Protein AF-0000000068350772 (afdb_homodimer)

Foldseek 3Di:
DDDDDPPDDDDDDDPDPPPDPDDPDDPVPCPVPPVVPCQLFQPDDAAQEAEDAPVCPVVAAQAQAKEKEWEAARPDPVSSVLRNLLSVLSVVQVVDPVSVVHYRHYYYHCVRHVVLCVLAVPDDPGWIFIHHHNDSYGHIQDDDRHNVSVVVVNVVRVVVVVVVVVD/DDDDDDPPDDPDDDPPDPPDPPPPPPPVVCPVPPVVPCQLFQPDDAAQEAEDAPVCPVVAALAQAKEKEWEAARPDPVSSVLRNLLSVLSVVQVVDPVSVVHYRHYYYHCVRHVVLCVLAVPDDPGWIFIHHHNDSYGDIQDDDRHNVSVVVVNVVRNVVVVVVVVD

InterPro domains:
  IPR013766 Thioredoxin domain [PF00085] (49-155)
  IPR013766 Thioredoxin domain [PS51352] (22-159)
  IPR036249 Thioredoxin-like superfamily [SSF52833] (48-157)
  IPR051063 Protein Disulfide Isomerase [PTHR45672] (48-159)

Organism: Leishmania major (NCBI:txid5664)

Nearest PDB structures (foldseek):
  5xwm-assembly2_D  TM=8.545E-01  e=7.588E-08  Homo sapiens
  5xwm-assembly1_A  TM=8.580E-01  e=1.459E-07  Homo sapiens
  5gu6-assembly1_A  TM=8.690E-01  e=2.463E-07  Homo sapiens
  5xwm-assembly2_B  TM=8.520E-01  e=1.558E-07  Homo sapiens
  5gu7-assembly1_C  TM=8.366E-01  e=2.024E-07  Homo sapiens

Solvent-accessible surface area (backbone atoms only — not comparable to full-atom values): 19447 Å² total; per-residue (Å²): 143,82,93,84,81,82,82,74,97,77,76,94,72,82,78,78,74,71,71,81,66,73,78,70,66,76,71,65,75,73,66,65,70,75,60,72,79,60,75,39,45,54,79,54,92,36,66,49,39,42,82,46,41,90,88,45,36,74,79,58,46,42,38,91,27,30,30,38,38,36,34,32,51,78,73,28,65,63,22,23,68,44,28,54,55,51,35,50,48,13,40,56,36,57,74,31,68,74,46,41,71,43,40,45,38,31,36,30,52,36,81,84,30,50,67,60,32,55,69,66,52,62,43,45,48,58,36,39,31,43,22,47,51,63,32,86,60,61,50,72,66,79,69,68,95,43,66,67,53,50,51,51,50,52,51,52,55,54,51,53,53,56,49,56,70,72,99,138,90,85,88,70,91,76,83,80,88,84,78,74,81,79,70,79,73,70,75,70,75,70,71,71,74,66,64,74,72,64,65,69,74,58,72,79,62,74,39,43,54,79,54,92,38,64,49,40,43,83,46,43,89,88,47,36,73,80,60,46,42,38,92,27,30,29,37,37,35,33,30,49,78,73,29,66,62,22,23,68,43,27,53,55,52,37,52,48,15,39,56,36,57,72,31,66,74,48,41,70,42,42,44,38,31,34,29,51,37,80,84,29,51,68,60,33,56,69,67,53,64,42,44,48,57,36,38,31,43,22,47,52,62,33,86,59,60,49,71,68,79,69,67,95,42,67,69,51,49,51,50,50,53,52,52,54,53,51,54,52,57,50,54,70,74,97

Sequence (334 aa):
MASRKMCTFARLVPIFAVTFITAALIAIPLLEARHNFDGNNPSRKMEGVEEVNSENYFDLVGRNRFVLLEFYVDWCRYCREFASLYDEFGKYVQARSELQQRLVVGKVNALNEALIQRQYNVSSYPTVILVPPNKHTGVVFTENRNFNQLLNFVEREMVKKEYAVTEMASRKMCTFARLVPIFAVTFITAALIAIPLLEARHNFDGNNPSRKMEGVEEVNSENYFDLVGRNRFVLLEFYVDWCRYCREFASLYDEFGKYVQARSELQQRLVVGKVNALNEALIQRQYNVSSYPTVILVPPNKHTGVVFTENRNFNQLLNFVEREMVKKEYAVTE

Structure (mmCIF, N/CA/C/O backbone):
data_AF-0000000068350772-model_v1
#
loop_
_entity.id
_entity.type
_entity.pdbx_description
1 polymer 'Thioredoxin domain-containing protein'
#
loop_
_atom_site.group_PDB
_atom_site.id
_atom_site.type_symbol
_atom_site.label_atom_id
_atom_site.label_alt_id
_atom_site.label_comp_id
_atom_site.label_asym_id
_atom_site.label_entity_id
_atom_site.label_seq_id
_atom_site.pdbx_PDB_ins_code
_atom_site.Cartn_x
_atom_site.Cartn_y
_atom_site.Cartn_z
_atom_site.occupancy
_atom_site.B_iso_or_equiv
_atom_site.auth_seq_id
_atom_site.auth_comp_id
_atom_site.auth_asym_id
_atom_site.auth_atom_id
_atom_site.pdbx_PDB_model_num
ATOM 1 N N . MET A 1 1 ? -84.875 -78.062 26.578 1 23.19 1 MET A N 1
ATOM 2 C CA . MET A 1 1 ? -83.812 -77.188 27.078 1 23.19 1 MET A CA 1
ATOM 3 C C . MET A 1 1 ? -83.312 -76.25 25.984 1 23.19 1 MET A C 1
ATOM 5 O O . MET A 1 1 ? -83.562 -76.438 24.797 1 23.19 1 MET A O 1
ATOM 9 N N . ALA A 1 2 ? -81.875 -75.875 25.922 1 23.69 2 ALA A N 1
ATOM 10 C CA . ALA A 1 2 ? -81.125 -74.688 25.984 1 23.69 2 ALA A CA 1
ATOM 11 C C . ALA A 1 2 ? -80.812 -74.125 24.594 1 23.69 2 ALA A C 1
ATOM 13 O O . ALA A 1 2 ? -80.938 -72.938 24.344 1 23.69 2 ALA A O 1
ATOM 14 N N . SER A 1 3 ? -79.812 -74.75 23.812 1 26.61 3 SER A N 1
ATOM 15 C CA . SER A 1 3 ? -78.562 -74.062 23.438 1 26.61 3 SER A CA 1
ATOM 16 C C . SER A 1 3 ? -78.812 -73.062 22.312 1 26.61 3 SER A C 1
ATOM 18 O O . SER A 1 3 ? -79.75 -73.25 21.5 1 26.61 3 SER A O 1
ATOM 20 N N . ARG A 1 4 ? -78 -71.938 22.328 1 26.66 4 ARG A N 1
ATOM 21 C CA . ARG A 1 4 ? -77.5 -70.562 22.219 1 26.66 4 ARG A CA 1
ATOM 22 C C . ARG A 1 4 ? -77.188 -70.188 20.766 1 26.66 4 ARG A C 1
ATOM 24 O O . ARG A 1 4 ? -76.875 -71.062 19.969 1 26.66 4 ARG A O 1
ATOM 31 N N . LYS A 1 5 ? -77.312 -68.812 20.547 1 36.41 5 LYS A N 1
ATOM 32 C CA . LYS A 1 5 ? -77.375 -67.625 19.734 1 36.41 5 LYS A CA 1
ATOM 33 C C . LYS A 1 5 ? -75.938 -67.25 19.219 1 36.41 5 LYS A C 1
ATOM 35 O O . LYS A 1 5 ? -75.188 -66.625 19.938 1 36.41 5 LYS A O 1
ATOM 40 N N . MET A 1 6 ? -75.062 -68.188 18.719 1 29.42 6 MET A N 1
ATOM 41 C CA . MET A 1 6 ? -73.625 -67.875 18.594 1 29.42 6 MET A CA 1
ATOM 42 C C . MET A 1 6 ? -73.438 -66.75 17.609 1 29.42 6 MET A C 1
ATOM 44 O O . MET A 1 6 ? -73.438 -66.938 16.391 1 29.42 6 MET A O 1
ATOM 48 N N . CYS A 1 7 ? -74.25 -65.562 17.75 1 33.28 7 CYS A N 1
ATOM 49 C CA . CYS A 1 7 ? -74.125 -64.5 16.766 1 33.28 7 CYS A CA 1
ATOM 50 C C . CYS A 1 7 ? -72.688 -64 16.703 1 33.28 7 CYS A C 1
ATOM 52 O O . CYS A 1 7 ? -72.125 -63.562 17.719 1 33.28 7 CYS A O 1
ATOM 54 N N . THR A 1 8 ? -71.812 -64.375 15.695 1 27.17 8 THR A N 1
ATOM 55 C CA . THR A 1 8 ? -70.438 -64.25 15.32 1 27.17 8 THR A CA 1
ATOM 56 C C . THR A 1 8 ? -70 -62.812 15.297 1 27.17 8 THR A C 1
ATOM 58 O O . THR A 1 8 ? -68.938 -62.469 15.859 1 27.17 8 THR A O 1
ATOM 61 N N . PHE A 1 9 ? -70.25 -61.906 14.211 1 29.97 9 PHE A N 1
ATOM 62 C CA . PHE A 1 9 ? -69.188 -61.344 13.367 1 29.97 9 PHE A CA 1
ATOM 63 C C . PHE A 1 9 ? -68.688 -60.031 13.93 1 29.97 9 PHE A C 1
ATOM 65 O O . PHE A 1 9 ? -69.5 -59.094 14.141 1 29.97 9 PHE A O 1
ATOM 72 N N . ALA A 1 10 ? -67.562 -59.844 14.633 1 30.03 10 ALA A N 1
ATOM 73 C CA . ALA A 1 10 ? -66.688 -59 15.469 1 30.03 10 ALA A CA 1
ATOM 74 C C . ALA A 1 10 ? -66.25 -57.75 14.719 1 30.03 10 ALA A C 1
ATOM 76 O O . ALA A 1 10 ? -66.375 -56.625 15.266 1 30.03 10 ALA A O 1
ATOM 77 N N . ARG A 1 11 ? -65.25 -57.594 13.727 1 31.2 11 ARG A N 1
ATOM 78 C CA . ARG A 1 11 ? -63.906 -57.094 14.047 1 31.2 11 ARG A CA 1
ATOM 79 C C . ARG A 1 11 ? -63.75 -55.656 13.594 1 31.2 11 ARG A C 1
ATOM 81 O O . ARG A 1 11 ? -62.688 -55.062 13.758 1 31.2 11 ARG A O 1
ATOM 88 N N . LEU A 1 12 ? -64.562 -54.875 12.625 1 39.28 12 LEU A N 1
ATOM 89 C CA . LEU A 1 12 ? -63.781 -53.969 11.773 1 39.28 12 LEU A CA 1
ATOM 90 C C . LEU A 1 12 ? -63.438 -52.688 12.516 1 39.28 12 LEU A C 1
ATOM 92 O O . LEU A 1 12 ? -64.312 -51.875 12.766 1 39.28 12 LEU A O 1
ATOM 96 N N . VAL A 1 13 ? -62.594 -52.656 13.547 1 34.97 13 VAL A N 1
ATOM 97 C CA . VAL A 1 13 ? -62.281 -51.531 14.43 1 34.97 13 VAL A CA 1
ATOM 98 C C . VAL A 1 13 ? -61.625 -50.406 13.625 1 34.97 13 VAL A C 1
ATOM 100 O O . VAL A 1 13 ? -62.094 -49.25 13.672 1 34.97 13 VAL A O 1
ATOM 103 N N . PRO A 1 14 ? -60.125 -50.219 13.43 1 38.97 14 PRO A N 1
ATOM 104 C CA . PRO A 1 14 ? -59.312 -49.219 14.125 1 38.97 14 PRO A CA 1
ATOM 105 C C . PRO A 1 14 ? -58.938 -48.062 13.234 1 38.97 14 PRO A C 1
ATOM 107 O O . PRO A 1 14 ? -58.438 -47.031 13.727 1 38.97 14 PRO A O 1
ATOM 110 N N . ILE A 1 15 ? -59.094 -47.844 11.859 1 38.62 15 ILE A N 1
ATOM 111 C CA . ILE A 1 15 ? -57.906 -47.406 11.102 1 38.62 15 ILE A CA 1
ATOM 112 C C . ILE A 1 15 ? -57.812 -45.875 11.172 1 38.62 15 ILE A C 1
ATOM 114 O O . ILE A 1 15 ? -56.844 -45.312 10.664 1 38.62 15 ILE A O 1
ATOM 118 N N . PHE A 1 16 ? -58.625 -45.031 11.812 1 39.97 16 PHE A N 1
ATOM 119 C CA . PHE A 1 16 ? -58.594 -43.719 11.195 1 39.97 16 PHE A CA 1
ATOM 120 C C . PHE A 1 16 ? -57.344 -42.938 11.656 1 39.97 16 PHE A C 1
ATOM 122 O O . PHE A 1 16 ? -57.281 -41.719 11.5 1 39.97 16 PHE A O 1
ATOM 129 N N . ALA A 1 17 ? -56.438 -43.375 12.602 1 37 17 ALA A N 1
ATOM 130 C CA . ALA A 1 17 ? -55.688 -42.406 13.367 1 37 17 ALA A CA 1
ATOM 131 C C . ALA A 1 17 ? -54.625 -41.719 12.492 1 37 17 ALA A C 1
ATOM 133 O O . ALA A 1 17 ? -53.938 -40.812 12.945 1 37 17 ALA A O 1
ATOM 134 N N . VAL A 1 18 ? -54.281 -42.125 11.273 1 38.5 18 VAL A N 1
ATOM 135 C CA . VAL A 1 18 ? -52.875 -41.875 10.906 1 38.5 18 VAL A CA 1
ATOM 136 C C . VAL A 1 18 ? -52.656 -40.406 10.562 1 38.5 18 VAL A C 1
ATOM 138 O O . VAL A 1 18 ? -51.531 -39.906 10.609 1 38.5 18 VAL A O 1
ATOM 141 N N . THR A 1 19 ? -53.656 -39.562 10.164 1 39.09 19 THR A N 1
ATOM 142 C CA . THR A 1 19 ? -53.156 -38.688 9.102 1 39.09 19 THR A CA 1
ATOM 143 C C . THR A 1 19 ? -52.312 -37.562 9.68 1 39.09 19 THR A C 1
ATOM 145 O O . THR A 1 19 ? -51.406 -37.062 9 1 39.09 19 THR A O 1
ATOM 148 N N . PHE A 1 20 ? -52.594 -36.969 10.828 1 43.34 20 PHE A N 1
ATOM 149 C CA . PHE A 1 20 ? -52.344 -35.531 10.75 1 43.34 20 PHE A CA 1
ATOM 150 C C . PHE A 1 20 ? -50.875 -35.219 11.047 1 43.34 20 PHE A C 1
ATOM 152 O O . PHE A 1 20 ? -50.562 -34.219 11.688 1 43.34 20 PHE A O 1
ATOM 159 N N . ILE A 1 21 ? -49.969 -36.188 11.117 1 39.38 21 ILE A N 1
ATOM 160 C CA . ILE A 1 21 ? -48.688 -35.844 11.766 1 39.38 21 ILE A CA 1
ATOM 161 C C . ILE A 1 21 ? -48 -34.75 10.977 1 39.38 21 ILE A C 1
ATOM 163 O O . ILE A 1 21 ? -47.406 -33.844 11.562 1 39.38 21 ILE A O 1
ATOM 167 N N . THR A 1 22 ? -47.906 -34.719 9.664 1 42.41 22 THR A N 1
ATOM 168 C CA . THR A 1 22 ? -46.562 -34.438 9.102 1 42.41 22 THR A CA 1
ATOM 169 C C . THR A 1 22 ? -46.312 -32.938 9.031 1 42.41 22 THR A C 1
ATOM 171 O O . THR A 1 22 ? -45.25 -32.531 8.539 1 42.41 22 THR A O 1
ATOM 174 N N . ALA A 1 23 ? -47.25 -32.062 9.273 1 41.66 23 ALA A N 1
ATOM 175 C CA . ALA A 1 23 ? -46.906 -30.781 8.648 1 41.66 23 ALA A CA 1
ATOM 176 C C . ALA A 1 23 ? -45.781 -30.094 9.422 1 41.66 23 ALA A C 1
ATOM 178 O O . ALA A 1 23 ? -45.406 -28.953 9.102 1 41.66 23 ALA A O 1
ATOM 179 N N . ALA A 1 24 ? -45.531 -30.531 10.625 1 40.06 24 ALA A N 1
ATOM 180 C CA . ALA A 1 24 ? -44.781 -29.531 11.391 1 40.06 24 ALA A CA 1
ATOM 181 C C . ALA A 1 24 ? -43.406 -29.266 10.766 1 40.06 24 ALA A C 1
ATOM 183 O O . ALA A 1 24 ? -42.75 -28.297 11.133 1 40.06 24 ALA A O 1
ATOM 184 N N . LEU A 1 25 ? -42.812 -30.219 10.062 1 38.47 25 LEU A N 1
ATOM 185 C CA . LEU A 1 25 ? -41.375 -30.156 10.172 1 38.47 25 LEU A CA 1
ATOM 186 C C . LEU A 1 25 ? -40.844 -28.844 9.617 1 38.47 25 LEU A C 1
ATOM 188 O O . LEU A 1 25 ? -39.938 -28.234 10.188 1 38.47 25 LEU A O 1
ATOM 192 N N . ILE A 1 26 ? -40.969 -28.578 8.312 1 42.44 26 ILE A N 1
ATOM 193 C CA . ILE A 1 26 ? -39.781 -28.125 7.582 1 42.44 26 ILE A CA 1
ATOM 194 C C . ILE A 1 26 ? -39.594 -26.625 7.766 1 42.44 26 ILE A C 1
ATOM 196 O O . ILE A 1 26 ? -40.156 -25.828 7.004 1 42.44 26 ILE A O 1
ATOM 200 N N . ALA A 1 27 ? -40.156 -25.969 8.758 1 43.44 27 ALA A N 1
ATOM 201 C CA . ALA A 1 27 ? -39.625 -24.594 8.695 1 43.44 27 ALA A CA 1
ATOM 202 C C . ALA A 1 27 ? -38.125 -24.578 8.648 1 43.44 27 ALA A C 1
ATOM 204 O O . ALA A 1 27 ? -37.438 -24.812 9.664 1 43.44 27 ALA A O 1
ATOM 205 N N . ILE A 1 28 ? -37.469 -25.156 7.652 1 46.12 28 ILE A N 1
ATOM 206 C CA . ILE A 1 28 ? -36.062 -24.891 7.453 1 46.12 28 ILE A CA 1
ATOM 207 C C . ILE A 1 28 ? -35.781 -23.391 7.516 1 46.12 28 ILE A C 1
ATOM 209 O O . ILE A 1 28 ? -36.312 -22.625 6.715 1 46.12 28 ILE A O 1
ATOM 213 N N . PRO A 1 29 ? -35.625 -22.828 8.688 1 47.62 29 PRO A N 1
ATOM 214 C CA . PRO A 1 29 ? -35.094 -21.469 8.531 1 47.62 29 PRO A CA 1
ATOM 215 C C . PRO A 1 29 ? -34.062 -21.359 7.402 1 47.62 29 PRO A C 1
ATOM 217 O O . PRO A 1 29 ? -33.125 -22.156 7.352 1 47.62 29 PRO A O 1
ATOM 220 N N . LEU A 1 30 ? -34.5 -21.094 6.152 1 41.5 30 LEU A N 1
ATOM 221 C CA . LEU A 1 30 ? -33.531 -20.516 5.23 1 41.5 30 LEU A CA 1
ATOM 222 C C . LEU A 1 30 ? -32.625 -19.516 5.941 1 41.5 30 LEU A C 1
ATOM 224 O O . LEU A 1 30 ? -33 -18.344 6.066 1 41.5 30 LEU A O 1
ATOM 228 N N . LEU A 1 31 ? -32.344 -19.766 7.152 1 40.81 31 LEU A N 1
ATOM 229 C CA . LEU A 1 31 ? -31.141 -18.953 7.379 1 40.81 31 LEU A CA 1
ATOM 230 C C . LEU A 1 31 ? -30.281 -18.891 6.125 1 40.81 31 LEU A C 1
ATOM 232 O O . LEU A 1 31 ? -29.688 -19.891 5.73 1 40.81 31 LEU A O 1
ATOM 236 N N . GLU A 1 32 ? -30.812 -18.375 5.066 1 39.22 32 GLU A N 1
ATOM 237 C CA . GLU A 1 32 ? -29.859 -17.938 4.055 1 39.22 32 GLU A CA 1
ATOM 238 C C . GLU A 1 32 ? -28.547 -17.469 4.691 1 39.22 32 GLU A C 1
ATOM 240 O O . GLU A 1 32 ? -28.547 -16.531 5.488 1 39.22 32 GLU A O 1
ATOM 245 N N . ALA A 1 33 ? -27.641 -18.328 5.027 1 36.59 33 ALA A N 1
ATOM 246 C CA . ALA A 1 33 ? -26.25 -17.844 4.996 1 36.59 33 ALA A CA 1
ATOM 247 C C . ALA A 1 33 ? -26.047 -16.812 3.898 1 36.59 33 ALA A C 1
ATOM 249 O O . ALA A 1 33 ? -26.078 -17.141 2.709 1 36.59 33 ALA A O 1
ATOM 250 N N . ARG A 1 34 ? -26.672 -15.695 3.824 1 38.06 34 ARG A N 1
ATOM 251 C CA . ARG A 1 34 ? -25.891 -14.695 3.113 1 38.06 34 ARG A CA 1
ATOM 252 C C . ARG A 1 34 ? -24.391 -15.023 3.184 1 38.06 34 ARG A C 1
ATOM 254 O O . ARG A 1 34 ? -23.734 -14.68 4.16 1 38.06 34 ARG A O 1
ATOM 261 N N . HIS A 1 35 ? -23.984 -16.172 2.902 1 38.84 35 HIS A N 1
ATOM 262 C CA . HIS A 1 35 ? -22.562 -16.328 2.568 1 38.84 35 HIS A CA 1
ATOM 263 C C . HIS A 1 35 ? -22.047 -15.125 1.788 1 38.84 35 HIS A C 1
ATOM 265 O O . HIS A 1 35 ? -22.453 -14.906 0.642 1 38.84 35 HIS A O 1
ATOM 271 N N . ASN A 1 36 ? -22.188 -13.906 2.221 1 42.56 36 ASN A N 1
ATOM 272 C CA . ASN A 1 36 ? -21.281 -12.961 1.584 1 42.56 36 ASN A CA 1
ATOM 273 C C . ASN A 1 36 ? -20.25 -13.664 0.699 1 42.56 36 ASN A C 1
ATOM 275 O O . ASN A 1 36 ? -19.469 -14.492 1.181 1 42.56 36 ASN A O 1
ATOM 279 N N . PHE A 1 37 ? -20.625 -14.25 -0.421 1 46.62 37 PHE A N 1
ATOM 280 C CA . PHE A 1 37 ? -19.844 -14.875 -1.485 1 46.62 37 PHE A CA 1
ATOM 281 C C . PHE A 1 37 ? -18.391 -14.391 -1.448 1 46.62 37 PHE A C 1
ATOM 283 O O . PHE A 1 37 ? -18.109 -13.227 -1.747 1 46.62 37 PHE A O 1
ATOM 290 N N . ASP A 1 38 ? -17.453 -14.805 -0.486 1 59.94 38 ASP A N 1
ATOM 291 C CA . ASP A 1 38 ? -16.031 -14.953 -0.178 1 59.94 38 ASP A CA 1
ATOM 292 C C . ASP A 1 38 ? -15.211 -15.141 -1.452 1 59.94 38 ASP A C 1
ATOM 294 O O . ASP A 1 38 ? -13.984 -15.242 -1.396 1 59.94 38 ASP A O 1
ATOM 298 N N . GLY A 1 39 ? -15.82 -15.328 -2.564 1 70.12 39 GLY A N 1
ATOM 299 C CA . GLY A 1 39 ? -15.109 -15.664 -3.787 1 70.12 39 GLY A CA 1
ATOM 300 C C . GLY A 1 39 ? -14.086 -14.617 -4.184 1 70.12 39 GLY A C 1
ATOM 301 O O . GLY A 1 39 ? -13.062 -14.938 -4.793 1 70.12 39 GLY A O 1
ATOM 302 N N . ASN A 1 40 ? -14.25 -13.422 -3.756 1 87.56 40 ASN A N 1
ATOM 303 C CA . ASN A 1 40 ? -13.312 -12.383 -4.164 1 87.56 40 ASN A CA 1
ATOM 304 C C . ASN A 1 40 ? -12.359 -12.016 -3.035 1 87.56 40 ASN A C 1
ATOM 306 O O . ASN A 1 40 ? -11.578 -11.07 -3.16 1 87.56 40 ASN A O 1
ATOM 310 N N . ASN A 1 41 ? -12.469 -12.844 -1.944 1 95.25 41 ASN A N 1
ATOM 311 C CA . ASN A 1 41 ? -11.516 -12.641 -0.859 1 95.25 41 ASN A CA 1
ATOM 312 C C . ASN A 1 41 ? -10.102 -13.039 -1.272 1 95.25 41 ASN A C 1
ATOM 314 O O . ASN A 1 41 ? -9.844 -14.203 -1.58 1 95.25 41 ASN A O 1
ATOM 318 N N . PRO A 1 42 ? -9.203 -12.125 -1.145 1 97.44 42 PRO A N 1
ATOM 319 C CA . PRO A 1 42 ? -7.863 -12.453 -1.638 1 97.44 42 PRO A CA 1
ATOM 320 C C . PRO A 1 42 ? -7.133 -13.453 -0.746 1 97.44 42 PRO A C 1
ATOM 322 O O . PRO A 1 42 ? -6.152 -14.062 -1.175 1 97.44 42 PRO A O 1
ATOM 325 N N . SER A 1 43 ? -7.555 -13.602 0.444 1 97.75 43 SER A N 1
ATOM 326 C CA . SER A 1 43 ? -6.867 -14.484 1.38 1 97.75 43 SER A CA 1
ATOM 327 C C . SER A 1 43 ? -7.402 -15.906 1.285 1 97.75 43 SER A C 1
ATOM 329 O O . SER A 1 43 ? -6.898 -16.812 1.958 1 97.75 43 SER A O 1
ATOM 331 N N . ARG A 1 44 ? -8.398 -16.109 0.484 1 97.69 44 ARG A N 1
ATOM 332 C CA . ARG A 1 44 ? -8.953 -17.453 0.362 1 97.69 44 ARG A CA 1
ATOM 333 C C . ARG A 1 44 ? -7.91 -18.438 -0.175 1 97.69 44 ARG A C 1
ATOM 335 O O . ARG A 1 44 ? -6.949 -18.031 -0.825 1 97.69 44 ARG A O 1
ATOM 342 N N . LYS A 1 45 ? -8.109 -19.703 0.132 1 97.88 45 LYS A N 1
ATOM 343 C CA . LYS A 1 45 ? -7.246 -20.734 -0.463 1 97.88 45 LYS A CA 1
ATOM 344 C C . LYS A 1 45 ? -7.457 -20.812 -1.972 1 97.88 45 LYS A C 1
ATOM 346 O O . LYS A 1 45 ? -8.594 -20.781 -2.449 1 97.88 45 LYS A O 1
ATOM 351 N N . MET A 1 46 ? -6.43 -20.828 -2.707 1 97.94 46 MET A N 1
ATOM 352 C CA . MET A 1 46 ? -6.449 -20.906 -4.164 1 97.94 46 MET A CA 1
ATOM 353 C C . MET A 1 46 ? -5.645 -22.109 -4.652 1 97.94 46 MET A C 1
ATOM 355 O O . MET A 1 46 ? -4.492 -22.297 -4.258 1 97.94 46 MET A O 1
ATOM 359 N N . GLU A 1 47 ? -6.289 -22.891 -5.492 1 96.75 47 GLU A N 1
ATOM 360 C CA . GLU A 1 47 ? -5.57 -24.031 -6.074 1 96.75 47 GLU A CA 1
ATOM 361 C C . GLU A 1 47 ? -4.43 -23.547 -6.973 1 96.75 47 GLU A C 1
ATOM 363 O O . GLU A 1 47 ? -4.629 -22.688 -7.836 1 96.75 47 GLU A O 1
ATOM 368 N N . GLY A 1 48 ? -3.244 -24.031 -6.758 1 98.12 48 GLY A N 1
ATOM 369 C CA . GLY A 1 48 ? -2.102 -23.672 -7.582 1 98.12 48 GLY A CA 1
ATOM 370 C C . GLY A 1 48 ? -1.4 -22.406 -7.109 1 98.12 48 GLY A C 1
ATOM 371 O O . GLY A 1 48 ? -0.451 -21.953 -7.746 1 98.12 48 GLY A O 1
ATOM 372 N N . VAL A 1 49 ? -1.891 -21.797 -6.031 1 98.88 49 VAL A N 1
ATOM 373 C CA . VAL A 1 49 ? -1.269 -20.609 -5.457 1 98.88 49 VAL A CA 1
ATOM 374 C C . VAL A 1 49 ? -0.844 -20.891 -4.016 1 98.88 49 VAL A C 1
ATOM 376 O O . VAL A 1 49 ? -1.669 -21.266 -3.182 1 98.88 49 VAL A O 1
ATOM 379 N N . GLU A 1 50 ? 0.396 -20.734 -3.707 1 98.75 50 GLU A N 1
ATOM 380 C CA . GLU A 1 50 ? 0.937 -20.969 -2.371 1 98.75 50 GLU A CA 1
ATOM 381 C C . GLU A 1 50 ? 0.84 -19.719 -1.506 1 98.75 50 GLU A C 1
ATOM 383 O O . GLU A 1 50 ? 1.204 -18.625 -1.944 1 98.75 50 GLU A O 1
ATOM 388 N N . GLU A 1 51 ? 0.321 -19.828 -0.312 1 98.81 51 GLU A N 1
ATOM 389 C CA . GLU A 1 51 ? 0.454 -18.75 0.66 1 98.81 51 GLU A CA 1
ATOM 390 C C . GLU A 1 51 ? 1.888 -18.641 1.169 1 98.81 51 GLU A C 1
ATOM 392 O O . GLU A 1 51 ? 2.396 -19.562 1.814 1 98.81 51 GLU A O 1
ATOM 397 N N . VAL A 1 52 ? 2.506 -17.625 0.859 1 98.88 52 VAL A N 1
ATOM 398 C CA . VAL A 1 52 ? 3.9 -17.422 1.235 1 98.88 52 VAL A CA 1
ATOM 399 C C . VAL A 1 52 ? 3.979 -16.609 2.525 1 98.88 52 VAL A C 1
ATOM 401 O O . VAL A 1 52 ? 3.328 -15.57 2.65 1 98.88 52 VAL A O 1
ATOM 404 N N . ASN A 1 53 ? 4.734 -17.047 3.473 1 98.69 53 ASN A N 1
ATOM 405 C CA . ASN A 1 53 ? 4.93 -16.391 4.758 1 98.69 53 ASN A CA 1
ATOM 406 C C . ASN A 1 53 ? 6.34 -16.609 5.293 1 98.69 53 ASN A C 1
ATOM 408 O O . ASN A 1 53 ? 7.188 -17.172 4.602 1 98.69 53 ASN A O 1
ATOM 412 N N . SER A 1 54 ? 6.566 -16.141 6.461 1 97.88 54 SER A N 1
ATOM 413 C CA . SER A 1 54 ? 7.906 -16.172 7.043 1 97.88 54 SER A CA 1
ATOM 414 C C . SER A 1 54 ? 8.375 -17.594 7.277 1 97.88 54 SER A C 1
ATOM 416 O O . SER A 1 54 ? 9.578 -17.875 7.289 1 97.88 54 SER A O 1
ATOM 418 N N . GLU A 1 55 ? 7.453 -18.531 7.363 1 98.25 55 GLU A N 1
ATOM 419 C CA . GLU A 1 55 ? 7.797 -19.922 7.676 1 98.25 55 GLU A CA 1
ATOM 420 C C . GLU A 1 55 ? 8.266 -20.672 6.434 1 98.25 55 GLU A C 1
ATOM 422 O O . GLU A 1 55 ? 9.062 -21.594 6.523 1 98.25 55 GLU A O 1
ATOM 427 N N . ASN A 1 56 ? 7.781 -20.266 5.293 1 98.69 56 ASN A N 1
ATOM 428 C CA . ASN A 1 56 ? 8.07 -21.078 4.121 1 98.69 56 ASN A CA 1
ATOM 429 C C . ASN A 1 56 ? 8.75 -20.266 3.023 1 98.69 56 ASN A C 1
ATOM 431 O O . ASN A 1 56 ? 9.125 -20.812 1.98 1 98.69 56 ASN A O 1
ATOM 435 N N . TYR A 1 57 ? 8.969 -19.016 3.279 1 98.88 57 TYR A N 1
ATOM 436 C CA . TYR A 1 57 ? 9.508 -18.109 2.266 1 98.88 57 TYR A CA 1
ATOM 437 C C . TYR A 1 57 ? 10.789 -18.688 1.662 1 98.88 57 TYR A C 1
ATOM 439 O O . TYR A 1 57 ? 10.898 -18.828 0.442 1 98.88 57 TYR A O 1
ATOM 447 N N . PHE A 1 58 ? 11.703 -19.109 2.412 1 98.38 58 PHE A N 1
ATOM 448 C CA . PHE A 1 58 ? 13.016 -19.516 1.918 1 98.38 58 PHE A CA 1
ATOM 449 C C . PHE A 1 58 ? 12.953 -20.922 1.326 1 98.38 58 PHE A C 1
ATOM 451 O O . PHE A 1 58 ? 13.883 -21.344 0.638 1 98.38 58 PHE A O 1
ATOM 458 N N . ASP A 1 59 ? 11.891 -21.672 1.613 1 98.56 59 ASP A N 1
ATOM 459 C CA . ASP A 1 59 ? 11.68 -22.969 0.958 1 98.56 59 ASP A CA 1
ATOM 460 C C . ASP A 1 59 ? 11.148 -22.781 -0.462 1 98.56 59 ASP A C 1
ATOM 462 O O . ASP A 1 59 ? 11.273 -23.672 -1.301 1 98.56 59 ASP A O 1
ATOM 466 N N . LEU A 1 60 ? 10.531 -21.641 -0.688 1 98.69 60 LEU A N 1
ATOM 467 C CA . LEU A 1 60 ? 9.852 -21.422 -1.96 1 98.69 60 LEU A CA 1
ATOM 468 C C . LEU A 1 60 ? 10.656 -20.453 -2.836 1 98.69 60 LEU A C 1
ATOM 470 O O . LEU A 1 60 ? 10.789 -20.688 -4.043 1 98.69 60 LEU A O 1
ATOM 474 N N . VAL A 1 61 ? 11.195 -19.406 -2.236 1 98.75 61 VAL A N 1
ATOM 475 C CA . VAL A 1 61 ? 11.859 -18.328 -2.965 1 98.75 61 VAL A CA 1
ATOM 476 C C . VAL A 1 61 ? 13.375 -18.484 -2.844 1 98.75 61 VAL A C 1
ATOM 478 O O . VAL A 1 61 ? 13.891 -18.797 -1.771 1 98.75 61 VAL A O 1
ATOM 481 N N . GLY A 1 62 ? 14.031 -18.188 -3.928 1 97.81 62 GLY A N 1
ATOM 482 C CA . GLY A 1 62 ? 15.484 -18.266 -3.924 1 97.81 62 GLY A CA 1
ATOM 483 C C . GLY A 1 62 ? 16 -19.672 -4.223 1 97.81 62 GLY A C 1
ATOM 484 O O . GLY A 1 62 ? 17.156 -19.984 -3.904 1 97.81 62 GLY A O 1
ATOM 485 N N . ARG A 1 63 ? 15.203 -20.453 -4.668 1 97.44 63 ARG A N 1
ATOM 486 C CA . ARG A 1 63 ? 15.578 -21.797 -5.062 1 97.44 63 ARG A CA 1
ATOM 487 C C . ARG A 1 63 ? 15.742 -21.906 -6.574 1 97.44 63 ARG A C 1
ATOM 489 O O . ARG A 1 63 ? 16.234 -20.984 -7.215 1 97.44 63 ARG A O 1
ATOM 496 N N . ASN A 1 64 ? 15.406 -23.047 -7.176 1 96.62 64 ASN A N 1
ATOM 497 C CA . ASN A 1 64 ? 15.75 -23.297 -8.57 1 96.62 64 ASN A CA 1
ATOM 498 C C . ASN A 1 64 ? 14.586 -22.984 -9.508 1 96.62 64 ASN A C 1
ATOM 500 O O . ASN A 1 64 ? 14.641 -23.281 -10.695 1 96.62 64 ASN A O 1
ATOM 504 N N . ARG A 1 65 ? 13.516 -22.375 -8.977 1 97.94 65 ARG A N 1
ATOM 505 C CA . ARG A 1 65 ? 12.344 -22.031 -9.781 1 97.94 65 ARG A CA 1
ATOM 506 C C . ARG A 1 65 ? 12.055 -20.547 -9.727 1 97.94 65 ARG A C 1
ATOM 508 O O . ARG A 1 65 ? 12.43 -19.859 -8.766 1 97.94 65 ARG A O 1
ATOM 515 N N . PHE A 1 66 ? 11.391 -20.016 -10.805 1 98.62 66 PHE A N 1
ATOM 516 C CA . PHE A 1 66 ? 10.766 -18.703 -10.727 1 98.62 66 PHE A CA 1
ATOM 517 C C . PHE A 1 66 ? 9.641 -18.688 -9.695 1 98.62 66 PHE A C 1
ATOM 519 O O . PHE A 1 66 ? 9 -19.719 -9.461 1 98.62 66 PHE A O 1
ATOM 526 N N . VAL A 1 67 ? 9.477 -17.578 -9.078 1 98.88 67 VAL A N 1
ATOM 527 C CA . VAL A 1 67 ? 8.352 -17.422 -8.156 1 98.88 67 VAL A CA 1
ATOM 528 C C . VAL A 1 67 ? 7.594 -16.141 -8.484 1 98.88 67 VAL A C 1
ATOM 530 O O . VAL A 1 67 ? 8.172 -15.055 -8.5 1 98.88 67 VAL A O 1
ATOM 533 N N . LEU A 1 68 ? 6.34 -16.219 -8.859 1 98.94 68 LEU A N 1
ATOM 534 C CA . LEU A 1 68 ? 5.438 -15.078 -8.992 1 98.94 68 LEU A CA 1
ATOM 535 C C . LEU A 1 68 ? 4.754 -14.773 -7.664 1 98.94 68 LEU A C 1
ATOM 537 O O . LEU A 1 68 ? 4.012 -15.602 -7.133 1 98.94 68 LEU A O 1
ATOM 541 N N . LEU A 1 69 ? 4.996 -13.586 -7.145 1 98.94 69 LEU A N 1
ATOM 542 C CA . LEU A 1 69 ? 4.461 -13.203 -5.844 1 98.94 69 LEU A CA 1
ATOM 543 C C . LEU A 1 69 ? 3.453 -12.07 -5.98 1 98.94 69 LEU A C 1
ATOM 545 O O . LEU A 1 69 ? 3.777 -11.008 -6.52 1 98.94 69 LEU A O 1
ATOM 549 N N . GLU A 1 70 ? 2.256 -12.266 -5.543 1 98.88 70 GLU A N 1
ATOM 550 C CA . GLU A 1 70 ? 1.287 -11.188 -5.355 1 98.88 70 GLU A CA 1
ATOM 551 C C . GLU A 1 70 ? 1.26 -10.719 -3.904 1 98.88 70 GLU A C 1
ATOM 553 O O . GLU A 1 70 ? 1.082 -11.523 -2.988 1 98.88 70 GLU A O 1
ATOM 558 N N . PHE A 1 71 ? 1.425 -9.477 -3.662 1 98.81 71 PHE A N 1
ATOM 559 C CA . PHE A 1 71 ? 1.222 -8.859 -2.357 1 98.81 71 PHE A CA 1
ATOM 560 C C . PHE A 1 71 ? -0.168 -8.242 -2.262 1 98.81 71 PHE A C 1
ATOM 562 O O . PHE A 1 71 ? -0.555 -7.438 -3.113 1 98.81 71 PHE A O 1
ATOM 569 N N . TYR A 1 72 ? -0.891 -8.633 -1.213 1 98.44 72 TYR A N 1
ATOM 570 C CA . TYR A 1 72 ? -2.275 -8.195 -1.079 1 98.44 72 TYR A CA 1
ATOM 571 C C . TYR A 1 72 ? -2.609 -7.879 0.374 1 98.44 72 TYR A C 1
ATOM 573 O O . TYR A 1 72 ? -1.845 -8.219 1.28 1 98.44 72 TYR A O 1
ATOM 581 N N . VAL A 1 73 ? -3.691 -7.148 0.573 1 97.44 73 VAL A N 1
ATOM 582 C CA . VAL A 1 73 ? -4.367 -7.043 1.861 1 97.44 73 VAL A CA 1
ATOM 583 C C . VAL A 1 73 ? -5.859 -7.332 1.687 1 97.44 73 VAL A C 1
ATOM 585 O O . VAL A 1 73 ? -6.402 -7.191 0.589 1 97.44 73 VAL A O 1
ATOM 588 N N . ASP A 1 74 ? -6.5 -7.719 2.729 1 95.88 74 ASP A N 1
ATOM 589 C CA . ASP A 1 74 ? -7.859 -8.242 2.643 1 95.88 74 ASP A CA 1
ATOM 590 C C . ASP A 1 74 ? -8.859 -7.137 2.316 1 95.88 74 ASP A C 1
ATOM 592 O O . ASP A 1 74 ? -9.883 -7.387 1.68 1 95.88 74 ASP A O 1
ATOM 596 N N . TRP A 1 75 ? -8.609 -5.926 2.68 1 94.38 75 TRP A N 1
ATOM 597 C CA . TRP A 1 75 ? -9.57 -4.836 2.561 1 94.38 75 TRP A CA 1
ATOM 598 C C . TRP A 1 75 ? -9.414 -4.117 1.227 1 94.38 75 TRP A C 1
ATOM 600 O O . TRP A 1 75 ? -10.141 -3.154 0.947 1 94.38 75 TRP A O 1
ATOM 610 N N . CYS A 1 76 ? -8.539 -4.496 0.494 1 96.44 76 CYS A N 1
ATOM 611 C CA . CYS A 1 76 ? -8.242 -3.795 -0.751 1 96.44 76 CYS A CA 1
ATOM 612 C C . CYS A 1 76 ? -9.211 -4.207 -1.852 1 96.44 76 CYS A C 1
ATOM 614 O O . CYS A 1 76 ? -9.258 -5.371 -2.244 1 96.44 76 CYS A O 1
ATOM 616 N N . ARG A 1 77 ? -9.891 -3.309 -2.389 1 93.69 77 ARG A N 1
ATOM 617 C CA . ARG A 1 77 ? -10.883 -3.594 -3.418 1 93.69 77 ARG A CA 1
ATOM 618 C C . ARG A 1 77 ? -10.227 -4.125 -4.684 1 93.69 77 ARG A C 1
ATOM 620 O O . ARG A 1 77 ? -10.719 -5.074 -5.297 1 93.69 77 ARG A O 1
ATOM 627 N N . TYR A 1 78 ? -9.156 -3.547 -5.098 1 95.12 78 TYR A N 1
ATOM 628 C CA . TYR A 1 78 ? -8.469 -3.977 -6.312 1 95.12 78 TYR A CA 1
ATOM 629 C C . TYR A 1 78 ? -7.875 -5.371 -6.137 1 95.12 78 TYR A C 1
ATOM 631 O O . TYR A 1 78 ? -7.781 -6.137 -7.098 1 95.12 78 TYR A O 1
ATOM 639 N N . CYS A 1 79 ? -7.445 -5.688 -4.891 1 97.69 79 CYS A N 1
ATOM 640 C CA . CYS A 1 79 ? -6.992 -7.043 -4.598 1 97.69 79 CYS A CA 1
ATOM 641 C C . CYS A 1 79 ? -8.125 -8.047 -4.781 1 97.69 79 CYS A C 1
ATOM 643 O O . CYS A 1 79 ? -7.918 -9.125 -5.34 1 97.69 79 CYS A O 1
ATOM 645 N N . ARG A 1 80 ? -9.227 -7.645 -4.332 1 96.69 80 ARG A N 1
ATOM 646 C CA . ARG A 1 80 ? -10.391 -8.516 -4.465 1 96.69 80 ARG A CA 1
ATOM 647 C C . ARG A 1 80 ? -10.75 -8.727 -5.93 1 96.69 80 ARG A C 1
ATOM 649 O O . ARG A 1 80 ? -11.047 -9.844 -6.348 1 96.69 80 ARG A O 1
ATOM 656 N N . GLU A 1 81 ? -10.719 -7.699 -6.68 1 94.81 81 GLU A N 1
ATOM 657 C CA . GLU A 1 81 ? -11.008 -7.777 -8.109 1 94.81 81 GLU A CA 1
ATOM 658 C C . GLU A 1 81 ? -9.984 -8.648 -8.836 1 94.81 81 GLU A C 1
ATOM 660 O O . GLU A 1 81 ? -10.312 -9.312 -9.82 1 94.81 81 GLU A O 1
ATOM 665 N N . PHE A 1 82 ? -8.805 -8.633 -8.414 1 97.06 82 PHE A N 1
ATOM 666 C CA . PHE A 1 82 ? -7.703 -9.352 -9.039 1 97.06 82 PHE A CA 1
ATOM 667 C C . PHE A 1 82 ? -7.691 -10.812 -8.602 1 97.06 82 PHE A C 1
ATOM 669 O O . PHE A 1 82 ? -7.055 -11.656 -9.242 1 97.06 82 PHE A O 1
ATOM 676 N N . ALA A 1 83 ? -8.344 -11.125 -7.52 1 97.69 83 ALA A N 1
ATOM 677 C CA . ALA A 1 83 ? -8.242 -12.422 -6.859 1 97.69 83 ALA A CA 1
ATOM 678 C C . ALA A 1 83 ? -8.641 -13.555 -7.801 1 97.69 83 ALA A C 1
ATOM 680 O O . ALA A 1 83 ? -7.949 -14.578 -7.887 1 97.69 83 ALA A O 1
ATOM 681 N N . SER A 1 84 ? -9.75 -13.383 -8.484 1 96.81 84 SER A N 1
ATOM 682 C CA . SER A 1 84 ? -10.227 -14.43 -9.383 1 96.81 84 SER A CA 1
ATOM 683 C C . SER A 1 84 ? -9.227 -14.695 -10.508 1 96.81 84 SER A C 1
ATOM 685 O O . SER A 1 84 ? -8.984 -15.852 -10.859 1 96.81 84 SER A O 1
ATOM 687 N N . LEU A 1 85 ? -8.734 -13.672 -11.086 1 97.06 85 LEU A N 1
ATOM 688 C CA . LEU A 1 85 ? -7.742 -13.789 -12.148 1 97.06 85 LEU A CA 1
ATOM 689 C C . LEU A 1 85 ? -6.504 -14.523 -11.648 1 97.06 85 LEU A C 1
ATOM 691 O O . LEU A 1 85 ? -5.977 -15.398 -12.344 1 97.06 85 LEU A O 1
ATOM 695 N N . TYR A 1 86 ? -6.074 -14.195 -10.484 1 98.38 86 TYR A N 1
ATOM 696 C CA . TYR A 1 86 ? -4.871 -14.805 -9.922 1 98.38 86 TYR A CA 1
ATOM 697 C C . TYR A 1 86 ? -5.094 -16.281 -9.625 1 98.38 86 TYR A C 1
ATOM 699 O O . TYR A 1 86 ? -4.199 -17.109 -9.82 1 98.38 86 TYR A O 1
ATOM 707 N N . ASP A 1 87 ? -6.25 -16.547 -9.148 1 98.25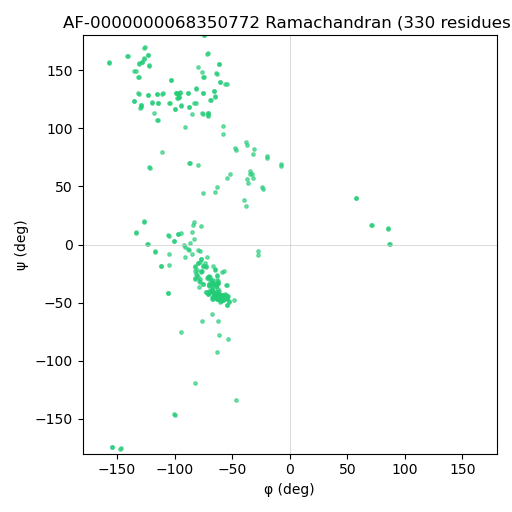 87 ASP A N 1
ATOM 708 C CA . ASP A 1 87 ? -6.672 -17.922 -8.93 1 98.25 87 ASP A CA 1
ATOM 709 C C . ASP A 1 87 ? -6.617 -18.719 -10.234 1 98.25 87 ASP A C 1
ATOM 711 O O . ASP A 1 87 ? -6.047 -19.812 -10.273 1 98.25 87 ASP A O 1
ATOM 715 N N . GLU A 1 88 ? -7.164 -18.156 -11.273 1 97.94 88 GLU A N 1
ATOM 716 C CA . GLU A 1 88 ? -7.152 -18.797 -12.578 1 97.94 88 GLU A CA 1
ATOM 717 C C . GLU A 1 88 ? -5.723 -19 -13.078 1 97.94 88 GLU A C 1
ATOM 719 O O . GLU A 1 88 ? -5.41 -20.031 -13.688 1 97.94 88 GLU A O 1
ATOM 724 N N . PHE A 1 89 ? -4.91 -18.062 -12.852 1 98.62 89 PHE A N 1
ATOM 725 C CA . PHE A 1 89 ? -3.516 -18.156 -13.273 1 98.62 89 PHE A CA 1
ATOM 726 C C . PHE A 1 89 ? -2.811 -19.297 -12.547 1 98.62 89 PHE A C 1
ATOM 728 O O . PHE A 1 89 ? -2.066 -20.062 -13.156 1 98.62 89 PHE A O 1
ATOM 735 N N . GLY A 1 90 ? -3.037 -19.359 -11.234 1 98.69 90 GLY A N 1
ATOM 736 C CA . GLY A 1 90 ? -2.502 -20.484 -10.484 1 98.69 90 GLY A CA 1
ATOM 737 C C . GLY A 1 90 ? -2.906 -21.844 -11.055 1 98.69 90 GLY A C 1
ATOM 738 O O . GLY A 1 90 ? -2.068 -22.719 -11.227 1 98.69 90 GLY A O 1
ATOM 739 N N . LYS A 1 91 ? -4.141 -21.969 -11.391 1 98.56 91 LYS A N 1
ATOM 740 C CA . LYS A 1 91 ? -4.656 -23.203 -11.969 1 98.56 91 LYS A CA 1
ATOM 741 C C . LYS A 1 91 ? -4.016 -23.469 -13.328 1 98.56 91 LYS A C 1
ATOM 743 O O . LYS A 1 91 ? -3.693 -24.625 -13.648 1 98.56 91 LYS A O 1
ATOM 748 N N . TYR A 1 92 ? -3.922 -22.453 -14.086 1 98.44 92 TYR A N 1
ATOM 749 C CA . TYR A 1 92 ? -3.287 -22.547 -15.391 1 98.44 92 TYR A CA 1
ATOM 750 C C . TYR A 1 92 ? -1.878 -23.109 -15.273 1 98.44 92 TYR A C 1
ATOM 752 O O . TYR A 1 92 ? -1.5 -24.016 -16.016 1 98.44 92 TYR A O 1
ATOM 760 N N . VAL A 1 93 ? -1.114 -22.625 -14.352 1 98.56 93 VAL A N 1
ATOM 761 C CA . VAL A 1 93 ? 0.262 -23.047 -14.133 1 98.56 93 VAL A CA 1
ATOM 762 C C . VAL A 1 93 ? 0.278 -24.5 -13.633 1 98.56 93 VAL A C 1
ATOM 764 O O . VAL A 1 93 ? 1.059 -25.312 -14.117 1 98.56 93 VAL A O 1
ATOM 767 N N . GLN A 1 94 ? -0.588 -24.797 -12.695 1 97.81 94 GLN A N 1
ATOM 768 C CA . GLN A 1 94 ? -0.648 -26.125 -12.094 1 97.81 94 GLN A CA 1
ATOM 769 C C . GLN A 1 94 ? -1.011 -27.188 -13.125 1 97.81 94 GLN A C 1
ATOM 771 O O . GLN A 1 94 ? -0.525 -28.312 -13.062 1 97.81 94 GLN A O 1
ATOM 776 N N . ALA A 1 95 ? -1.799 -26.844 -14.07 1 97.81 95 ALA A N 1
ATOM 777 C CA . ALA A 1 95 ? -2.324 -27.781 -15.062 1 97.81 95 ALA A CA 1
ATOM 778 C C . ALA A 1 95 ? -1.275 -28.109 -16.109 1 97.81 95 ALA A C 1
ATOM 780 O O . ALA A 1 95 ? -1.456 -29.031 -16.922 1 97.81 95 ALA A O 1
ATOM 781 N N . ARG A 1 96 ? -0.256 -27.406 -16.156 1 97.56 96 ARG A N 1
ATOM 782 C CA . ARG A 1 96 ? 0.792 -27.578 -17.156 1 97.56 96 ARG A CA 1
ATOM 783 C C . ARG A 1 96 ? 2.098 -28.031 -16.5 1 97.56 96 ARG A C 1
ATOM 785 O O . ARG A 1 96 ? 2.83 -27.203 -15.945 1 97.56 96 ARG A O 1
ATOM 792 N N . SER A 1 97 ? 2.48 -29.188 -16.641 1 96.19 97 SER A N 1
ATOM 793 C CA . SER A 1 97 ? 3.586 -29.828 -15.945 1 96.19 97 SER A CA 1
ATOM 794 C C . SER A 1 97 ? 4.895 -29.078 -16.172 1 96.19 97 SER A C 1
ATOM 796 O O . SER A 1 97 ? 5.66 -28.859 -15.227 1 96.19 97 SER A O 1
ATOM 798 N N . GLU A 1 98 ? 5.184 -28.672 -17.344 1 95.19 98 GLU A N 1
ATOM 799 C CA . GLU A 1 98 ? 6.426 -27.969 -17.656 1 95.19 98 GLU A CA 1
ATOM 800 C C . GLU A 1 98 ? 6.492 -26.625 -16.938 1 95.19 98 GLU A C 1
ATOM 802 O O . GLU A 1 98 ? 7.543 -26.234 -16.422 1 95.19 98 GLU A O 1
ATOM 807 N N . LEU A 1 99 ? 5.375 -25.969 -16.922 1 96.81 99 LEU A N 1
ATOM 808 C CA . LEU A 1 99 ? 5.32 -24.656 -16.281 1 96.81 99 LEU A CA 1
ATOM 809 C C . LEU A 1 99 ? 5.375 -24.812 -14.758 1 96.81 99 LEU A C 1
ATOM 811 O O . LEU A 1 99 ? 6.059 -24.031 -14.086 1 96.81 99 LEU A O 1
ATOM 815 N N . GLN A 1 100 ? 4.688 -25.766 -14.266 1 96.88 100 GLN A N 1
ATOM 816 C CA . GLN A 1 100 ? 4.648 -26 -12.828 1 96.88 100 GLN A CA 1
ATOM 817 C C . GLN A 1 100 ? 6.035 -26.344 -12.289 1 96.88 100 GLN A C 1
ATOM 819 O O . GLN A 1 100 ? 6.359 -26.016 -11.148 1 96.88 100 GLN A O 1
ATOM 824 N N . GLN A 1 101 ? 6.809 -26.953 -13.062 1 97.25 101 GLN A N 1
ATOM 825 C CA . GLN A 1 101 ? 8.156 -27.328 -12.656 1 97.25 101 GLN A CA 1
ATOM 826 C C . GLN A 1 101 ? 9.086 -26.125 -12.648 1 97.25 101 GLN A C 1
ATOM 828 O O . GLN A 1 101 ? 10.133 -26.141 -11.992 1 97.25 101 GLN A O 1
ATOM 833 N N . ARG A 1 102 ? 8.703 -25.047 -13.336 1 97.5 102 ARG A N 1
ATOM 834 C CA . ARG A 1 102 ? 9.602 -23.906 -13.5 1 97.5 102 ARG A CA 1
ATOM 835 C C . ARG A 1 102 ? 9.102 -22.688 -12.734 1 97.5 102 ARG A C 1
ATOM 837 O O . ARG A 1 102 ? 9.852 -21.734 -12.516 1 97.5 102 ARG A O 1
ATOM 844 N N . LEU A 1 103 ? 7.844 -22.719 -12.391 1 98.75 103 LEU A N 1
ATOM 845 C CA . LEU A 1 103 ? 7.219 -21.531 -11.844 1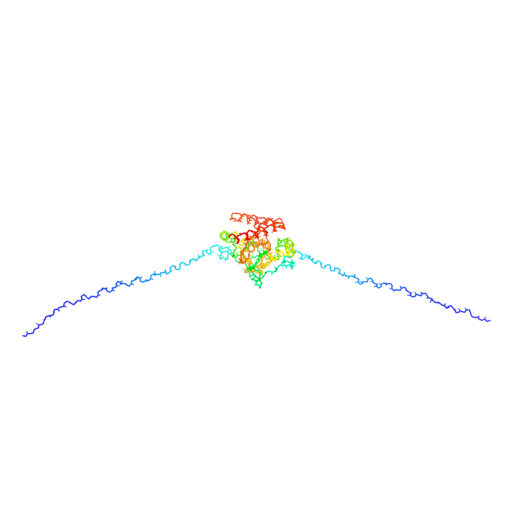 98.75 103 LEU A CA 1
ATOM 846 C C . LEU A 1 103 ? 6.363 -21.875 -10.625 1 98.75 103 LEU A C 1
ATOM 848 O O . LEU A 1 103 ? 5.5 -22.75 -10.695 1 98.75 103 LEU A O 1
ATOM 852 N N . VAL A 1 104 ? 6.641 -21.234 -9.492 1 98.88 104 VAL A N 1
ATOM 853 C CA . VAL A 1 104 ? 5.762 -21.234 -8.328 1 98.88 104 VAL A CA 1
ATOM 854 C C . VAL A 1 104 ? 4.902 -19.984 -8.312 1 98.88 104 VAL A C 1
ATOM 856 O O . VAL A 1 104 ? 5.402 -18.875 -8.555 1 98.88 104 VAL A O 1
ATOM 859 N N . VAL A 1 105 ? 3.629 -20.125 -8.156 1 98.94 105 VAL A N 1
ATOM 860 C CA . VAL A 1 105 ? 2.721 -19 -7.965 1 98.94 105 VAL A CA 1
ATOM 861 C C . VAL A 1 105 ? 2.396 -18.844 -6.48 1 98.94 105 VAL A C 1
ATOM 863 O O . VAL A 1 105 ? 1.9 -19.766 -5.848 1 98.94 105 VAL A O 1
ATOM 866 N N . GLY A 1 106 ? 2.787 -17.734 -5.91 1 98.94 106 GLY A N 1
ATOM 867 C CA . GLY A 1 106 ? 2.572 -17.469 -4.496 1 98.94 106 GLY A CA 1
ATOM 868 C C . GLY A 1 106 ? 1.867 -16.156 -4.23 1 98.94 106 GLY A C 1
ATOM 869 O O . GLY A 1 106 ? 1.843 -15.273 -5.094 1 98.94 106 GLY A O 1
ATOM 870 N N . LYS A 1 107 ? 1.288 -15.992 -3.133 1 98.94 107 LYS A N 1
ATOM 871 C CA . LYS A 1 107 ? 0.721 -14.734 -2.658 1 98.94 107 LYS A CA 1
ATOM 872 C C . LYS A 1 107 ? 1.119 -14.461 -1.21 1 98.94 107 LYS A C 1
ATOM 874 O O . LYS A 1 107 ? 1.313 -15.391 -0.428 1 98.94 107 LYS A O 1
ATOM 879 N N . VAL A 1 108 ? 1.243 -13.203 -0.839 1 98.94 108 VAL A N 1
ATOM 880 C CA . VAL A 1 108 ? 1.726 -12.742 0.458 1 98.94 108 VAL A CA 1
ATOM 881 C C . VAL A 1 108 ? 0.741 -11.734 1.048 1 98.94 108 VAL A C 1
ATOM 883 O O . VAL A 1 108 ? 0.431 -10.719 0.421 1 98.94 108 VAL A O 1
ATOM 886 N N . ASN A 1 109 ? 0.202 -12.031 2.201 1 98.44 109 ASN A N 1
ATOM 887 C CA . ASN A 1 109 ? -0.518 -11 2.934 1 98.44 109 ASN A CA 1
ATOM 888 C C . ASN A 1 109 ? 0.435 -9.953 3.508 1 98.44 109 ASN A C 1
ATOM 890 O O . ASN A 1 109 ? 1.169 -10.234 4.457 1 98.44 109 ASN A O 1
ATOM 894 N N . ALA A 1 110 ? 0.352 -8.781 2.961 1 97.31 110 ALA A N 1
ATOM 895 C CA . ALA A 1 110 ? 1.348 -7.75 3.248 1 97.31 110 ALA A CA 1
ATOM 896 C C . ALA A 1 110 ? 1.274 -7.305 4.707 1 97.31 110 ALA A C 1
ATOM 898 O O . ALA A 1 110 ? 2.291 -6.945 5.305 1 97.31 110 ALA A O 1
ATOM 899 N N . LEU A 1 111 ? 0.097 -7.293 5.285 1 93.88 111 LEU A N 1
ATOM 900 C CA . LEU A 1 111 ? -0.054 -6.906 6.684 1 93.88 111 LEU A CA 1
ATOM 901 C C . LEU A 1 111 ? 0.613 -7.922 7.605 1 93.88 111 LEU A C 1
ATOM 903 O O . LEU A 1 111 ? 1.315 -7.547 8.547 1 93.88 111 LEU A O 1
ATOM 907 N N . ASN A 1 112 ? 0.464 -9.148 7.305 1 95.75 112 ASN A N 1
ATOM 908 C CA . ASN A 1 112 ? 0.952 -10.227 8.156 1 95.75 112 ASN A CA 1
ATOM 909 C C . ASN A 1 112 ? 2.445 -10.469 7.961 1 95.75 112 ASN A C 1
ATOM 911 O O . ASN A 1 112 ? 3.105 -11.039 8.828 1 95.75 112 ASN A O 1
ATOM 915 N N . GLU A 1 113 ? 2.893 -10.109 6.77 1 97.56 113 GLU A N 1
ATOM 916 C CA . GLU A 1 113 ? 4.277 -10.406 6.414 1 97.56 113 GLU A CA 1
ATOM 917 C C . GLU A 1 113 ? 5.043 -9.125 6.074 1 97.56 113 GLU A C 1
ATOM 919 O O . GLU A 1 113 ? 5.547 -8.977 4.961 1 97.56 113 GLU A O 1
ATOM 924 N N . ALA A 1 114 ? 5.223 -8.266 7.098 1 94.56 114 ALA A N 1
ATOM 925 C CA . ALA A 1 114 ? 5.816 -6.941 6.938 1 94.56 114 ALA A CA 1
ATOM 926 C C . ALA A 1 114 ? 7.266 -7.043 6.469 1 94.56 114 ALA A C 1
ATOM 928 O O . ALA A 1 114 ? 7.719 -6.234 5.656 1 94.56 114 ALA A O 1
ATOM 929 N N . LEU A 1 115 ? 7.93 -8.062 6.977 1 96.38 115 LEU A N 1
ATOM 930 C CA . LEU A 1 115 ? 9.336 -8.203 6.621 1 96.38 115 LEU A CA 1
ATOM 931 C C . LEU A 1 115 ? 9.492 -8.586 5.152 1 96.38 115 LEU A C 1
ATOM 933 O O . LEU A 1 115 ? 10.383 -8.07 4.465 1 96.38 115 LEU A O 1
ATOM 937 N N . ILE A 1 116 ? 8.656 -9.43 4.676 1 98.31 116 ILE A N 1
ATOM 938 C CA . ILE A 1 116 ? 8.711 -9.812 3.271 1 98.31 116 ILE A CA 1
ATOM 939 C C . ILE A 1 116 ? 8.328 -8.625 2.395 1 98.31 116 ILE A C 1
ATOM 941 O O . ILE A 1 116 ? 8.992 -8.352 1.39 1 98.31 116 ILE A O 1
ATOM 945 N N . GLN A 1 117 ? 7.254 -7.957 2.758 1 97.44 117 GLN A N 1
ATOM 946 C CA . GLN A 1 117 ? 6.82 -6.777 2.016 1 97.44 117 GLN A CA 1
ATOM 947 C C . GLN A 1 117 ? 7.945 -5.75 1.915 1 97.44 117 GLN A C 1
ATOM 949 O O . GLN A 1 117 ? 8.18 -5.18 0.846 1 97.44 117 GLN A O 1
ATOM 954 N N . ARG A 1 118 ? 8.617 -5.488 3.049 1 96.56 118 ARG A N 1
ATOM 955 C CA . ARG A 1 118 ? 9.719 -4.535 3.086 1 96.56 118 ARG A CA 1
ATOM 956 C C . ARG A 1 118 ? 10.852 -4.977 2.168 1 96.56 118 ARG A C 1
ATOM 958 O O . ARG A 1 118 ? 11.422 -4.16 1.44 1 96.56 118 ARG A O 1
ATOM 965 N N . GLN A 1 119 ? 11.148 -6.242 2.209 1 97.31 119 GLN A N 1
ATOM 966 C CA . GLN A 1 119 ? 12.211 -6.781 1.37 1 97.31 119 GLN A CA 1
ATOM 967 C C . GLN A 1 119 ? 11.977 -6.453 -0.101 1 97.31 119 GLN A C 1
ATOM 969 O O . GLN A 1 119 ? 12.922 -6.207 -0.85 1 97.31 119 GLN A O 1
ATOM 974 N N . TYR A 1 120 ? 10.734 -6.426 -0.5 1 98.25 120 TYR A N 1
ATOM 975 C CA . TYR A 1 120 ? 10.406 -6.219 -1.906 1 98.25 120 TYR A CA 1
ATOM 976 C C . TYR A 1 120 ? 9.992 -4.773 -2.162 1 98.25 120 TYR A C 1
ATOM 978 O O . TYR A 1 120 ? 9.539 -4.438 -3.256 1 98.25 120 TYR A O 1
ATOM 986 N N . ASN A 1 121 ? 10.055 -3.938 -1.096 1 97.12 121 ASN A N 1
ATOM 987 C CA . ASN A 1 121 ? 9.75 -2.514 -1.191 1 97.12 121 ASN A CA 1
ATOM 988 C C . ASN A 1 121 ? 8.344 -2.277 -1.724 1 97.12 121 ASN A C 1
ATOM 990 O O . ASN A 1 121 ? 8.133 -1.416 -2.58 1 97.12 121 ASN A O 1
ATOM 994 N N . VAL A 1 122 ? 7.43 -3.059 -1.3 1 97.75 122 VAL A N 1
ATOM 995 C CA . VAL A 1 122 ? 6.047 -2.949 -1.752 1 97.75 122 VAL A CA 1
ATOM 996 C C . VAL A 1 122 ? 5.379 -1.754 -1.079 1 97.75 122 VAL A C 1
ATOM 998 O O . VAL A 1 122 ? 5.406 -1.627 0.147 1 97.75 122 VAL A O 1
ATOM 1001 N N . SER A 1 123 ? 4.719 -0.902 -1.901 1 96.25 123 SER A N 1
ATOM 1002 C CA . SER A 1 123 ? 4.082 0.298 -1.367 1 96.25 123 SER A CA 1
ATOM 1003 C C . SER A 1 123 ? 2.672 0.47 -1.92 1 96.25 123 SER A C 1
ATOM 1005 O O . SER A 1 123 ? 2.076 1.542 -1.793 1 96.25 123 SER A O 1
ATOM 1007 N N . SER A 1 124 ? 2.117 -0.517 -2.598 1 96.38 124 SER A N 1
ATOM 1008 C CA . SER A 1 124 ? 0.757 -0.526 -3.127 1 96.38 124 SER A CA 1
ATOM 1009 C C . SER A 1 124 ? 0.257 -1.951 -3.34 1 96.38 124 SER A C 1
ATOM 1011 O O . SER A 1 124 ? 1.056 -2.879 -3.482 1 96.38 124 SER A O 1
ATOM 1013 N N . TYR A 1 125 ? -1.09 -2.082 -3.344 1 97.25 125 TYR A N 1
ATOM 1014 C CA . TYR A 1 125 ? -1.669 -3.412 -3.496 1 97.25 125 TYR A CA 1
ATOM 1015 C C . TYR A 1 125 ? -2.758 -3.414 -4.562 1 97.25 125 TYR A C 1
ATOM 1017 O O . TYR A 1 125 ? -3.471 -2.422 -4.734 1 97.25 125 TYR A O 1
ATOM 1025 N N . PRO A 1 126 ? -2.867 -4.477 -5.312 1 98 126 PRO A N 1
ATOM 1026 C CA . PRO A 1 126 ? -1.887 -5.562 -5.309 1 98 126 PRO A CA 1
ATOM 1027 C C . PRO A 1 126 ? -0.598 -5.203 -6.043 1 98 126 PRO A C 1
ATOM 1029 O O . PRO A 1 126 ? -0.618 -4.379 -6.965 1 98 126 PRO A O 1
ATOM 1032 N N . THR A 1 127 ? 0.467 -5.652 -5.578 1 98.56 127 THR A N 1
ATOM 1033 C CA . THR A 1 127 ? 1.729 -5.668 -6.312 1 98.56 127 THR A CA 1
ATOM 1034 C C . THR A 1 127 ? 2.119 -7.094 -6.684 1 98.56 127 THR A C 1
ATOM 1036 O O . THR A 1 127 ? 2.039 -8 -5.852 1 98.56 127 THR A O 1
ATOM 1039 N N . VAL A 1 128 ? 2.449 -7.328 -7.941 1 98.88 128 VAL A N 1
ATOM 1040 C CA . VAL A 1 128 ? 2.863 -8.641 -8.438 1 98.88 128 VAL A CA 1
ATOM 1041 C C . VAL A 1 128 ? 4.312 -8.578 -8.914 1 98.88 128 VAL A C 1
ATOM 1043 O O . VAL A 1 128 ? 4.676 -7.699 -9.703 1 98.88 128 VAL A O 1
ATOM 1046 N N . ILE A 1 129 ? 5.113 -9.523 -8.43 1 98.81 129 ILE A N 1
ATOM 1047 C CA . ILE A 1 129 ? 6.543 -9.531 -8.711 1 98.81 129 ILE A CA 1
ATOM 1048 C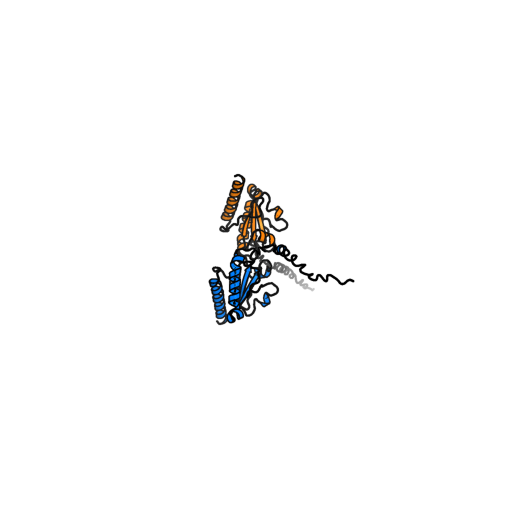 C . ILE A 1 129 ? 6.98 -10.914 -9.172 1 98.81 129 ILE A C 1
ATOM 1050 O O . ILE A 1 129 ? 6.633 -11.922 -8.547 1 98.81 129 ILE A O 1
ATOM 1054 N N . LEU A 1 130 ? 7.684 -10.992 -10.266 1 98.88 130 LEU A N 1
ATOM 1055 C CA . LEU A 1 130 ? 8.32 -12.234 -10.68 1 98.88 130 LEU A CA 1
ATOM 1056 C C . LEU A 1 130 ? 9.766 -12.297 -10.203 1 98.88 130 LEU A C 1
ATOM 1058 O O . LEU A 1 130 ? 10.586 -11.469 -10.602 1 98.88 130 LEU A O 1
ATOM 1062 N N . VAL A 1 131 ? 10.047 -13.297 -9.414 1 98.75 131 VAL A N 1
ATOM 1063 C CA . VAL A 1 131 ? 11.367 -13.484 -8.828 1 98.75 131 VAL A CA 1
ATOM 1064 C C . VAL A 1 131 ? 12.102 -14.617 -9.555 1 98.75 131 VAL A C 1
ATOM 1066 O O . VAL A 1 131 ? 11.609 -15.742 -9.609 1 98.75 131 VAL A O 1
ATOM 1069 N N . PRO A 1 132 ? 13.242 -14.328 -10.109 1 98.12 132 PRO A N 1
ATOM 1070 C CA . PRO A 1 132 ? 13.992 -15.383 -10.797 1 98.12 132 PRO A CA 1
ATOM 1071 C C . PRO A 1 132 ? 14.602 -16.391 -9.836 1 98.12 132 PRO A C 1
ATOM 1073 O O . PRO A 1 132 ? 14.672 -16.141 -8.625 1 98.12 132 PRO A O 1
ATOM 1076 N N . PRO A 1 133 ? 15.016 -17.578 -10.391 1 97.38 133 PRO A N 1
ATOM 1077 C CA . PRO A 1 133 ? 15.695 -18.562 -9.562 1 97.38 133 PRO A CA 1
ATOM 1078 C C . PRO A 1 133 ? 16.922 -18 -8.844 1 97.38 133 PRO A C 1
ATOM 1080 O O . PRO A 1 133 ? 17.609 -17.141 -9.391 1 97.38 133 PRO A O 1
ATOM 1083 N N . ASN A 1 134 ? 17.125 -18.359 -7.555 1 97.31 134 ASN A N 1
ATOM 1084 C CA . ASN A 1 134 ? 18.297 -18.062 -6.742 1 97.31 134 ASN A CA 1
ATOM 1085 C C . ASN A 1 134 ? 18.375 -16.578 -6.395 1 97.31 134 ASN A C 1
ATOM 1087 O O . ASN A 1 134 ? 19.469 -16.062 -6.117 1 97.31 134 ASN A O 1
ATOM 1091 N N . LYS A 1 135 ? 17.266 -15.883 -6.551 1 97.62 135 LYS A N 1
ATOM 1092 C CA . LYS A 1 135 ? 17.219 -14.461 -6.215 1 97.62 135 LYS A CA 1
ATOM 1093 C C . LYS A 1 135 ? 16.125 -14.18 -5.184 1 97.62 135 LYS A C 1
ATOM 1095 O O . LYS A 1 135 ? 15.273 -15.031 -4.93 1 97.62 135 LYS A O 1
ATOM 1100 N N . HIS A 1 136 ? 16.219 -13.023 -4.57 1 98.38 136 HIS A N 1
ATOM 1101 C CA . HIS A 1 136 ? 15.203 -12.531 -3.646 1 98.38 136 HIS A CA 1
ATOM 1102 C C . HIS A 1 136 ? 14.734 -11.133 -4.047 1 98.38 136 HIS A C 1
ATOM 1104 O O . HIS A 1 136 ? 14.297 -10.359 -3.193 1 98.38 136 HIS A O 1
ATOM 1110 N N . THR A 1 137 ? 14.93 -10.734 -5.258 1 97.75 137 THR A N 1
ATOM 1111 C CA . THR A 1 137 ? 14.414 -9.547 -5.941 1 97.75 137 THR A CA 1
ATOM 1112 C C . THR A 1 137 ? 13.828 -9.922 -7.297 1 97.75 137 THR A C 1
ATOM 1114 O O . THR A 1 137 ? 14.117 -11 -7.832 1 97.75 137 THR A O 1
ATOM 1117 N N . GLY A 1 138 ? 12.953 -9.148 -7.766 1 97.94 138 GLY A N 1
ATOM 1118 C CA . GLY A 1 138 ? 12.312 -9.523 -9.016 1 97.94 138 GLY A CA 1
ATOM 1119 C C . GLY A 1 138 ? 11.781 -8.328 -9.797 1 97.94 138 GLY A C 1
ATOM 1120 O O . GLY A 1 138 ? 12.109 -7.184 -9.484 1 97.94 138 GLY A O 1
ATOM 1121 N N . VAL A 1 139 ? 11.094 -8.625 -10.852 1 97.88 139 VAL A N 1
ATOM 1122 C CA . VAL A 1 139 ? 10.516 -7.637 -11.758 1 97.88 139 VAL A CA 1
ATOM 1123 C C . VAL A 1 139 ? 9.039 -7.434 -11.43 1 97.88 139 VAL A C 1
ATOM 1125 O O . VAL A 1 139 ? 8.289 -8.406 -11.312 1 97.88 139 VAL A O 1
ATOM 1128 N N . VAL A 1 140 ? 8.664 -6.172 -11.297 1 98.25 140 VAL A N 1
ATOM 1129 C CA . VAL A 1 140 ? 7.285 -5.832 -10.945 1 98.25 140 VAL A CA 1
ATOM 1130 C C . VAL A 1 140 ? 6.41 -5.875 -12.195 1 98.25 140 VAL A C 1
ATOM 1132 O O . VAL A 1 140 ? 6.809 -5.379 -13.258 1 98.25 140 VAL A O 1
ATOM 1135 N N . PHE A 1 141 ? 5.254 -6.48 -12.086 1 98.38 141 PHE A N 1
ATOM 1136 C CA . PHE A 1 141 ? 4.234 -6.477 -13.125 1 98.38 141 PHE A CA 1
ATOM 1137 C C . PHE A 1 141 ? 3.502 -5.141 -13.164 1 98.38 141 PHE A C 1
ATOM 1139 O O . PHE A 1 141 ? 2.797 -4.785 -12.219 1 98.38 141 PHE A O 1
ATOM 1146 N N . THR A 1 142 ? 3.629 -4.34 -14.211 1 95.44 142 THR A N 1
ATOM 1147 C CA . THR A 1 142 ? 3.07 -2.994 -14.258 1 95.44 142 THR A CA 1
ATOM 1148 C C . THR A 1 142 ? 2.029 -2.881 -15.367 1 95.44 142 THR A C 1
ATOM 1150 O O . THR A 1 142 ? 1.333 -1.867 -15.469 1 95.44 142 THR A O 1
ATOM 1153 N N . GLU A 1 143 ? 1.822 -3.848 -16.188 1 90.19 143 GLU A N 1
ATOM 1154 C CA . GLU A 1 143 ? 0.865 -3.816 -17.297 1 90.19 143 GLU A CA 1
ATOM 1155 C C . GLU A 1 143 ? -0.567 -3.949 -16.781 1 90.19 143 GLU A C 1
ATOM 1157 O O . GLU A 1 143 ? -0.803 -3.963 -15.57 1 90.19 143 GLU A O 1
ATOM 1162 N N . ASN A 1 144 ? -1.481 -3.922 -17.781 1 87.69 144 ASN A N 1
ATOM 1163 C CA . ASN A 1 144 ? -2.881 -4.082 -17.391 1 87.69 144 ASN A CA 1
ATOM 1164 C C . ASN A 1 144 ? -3.127 -5.418 -16.703 1 87.69 144 ASN A C 1
ATOM 1166 O O . ASN A 1 144 ? -2.588 -6.445 -17.125 1 87.69 144 ASN A O 1
ATOM 1170 N N . ARG A 1 145 ? -3.891 -5.355 -15.742 1 87.06 145 ARG A N 1
ATOM 1171 C CA . ARG A 1 145 ? -4.062 -6.527 -14.898 1 87.06 145 ARG A CA 1
ATOM 1172 C C . ARG A 1 145 ? -5.152 -7.445 -15.445 1 87.06 145 ARG A C 1
ATOM 1174 O O . ARG A 1 145 ? -6.199 -7.617 -14.828 1 87.06 145 ARG A O 1
ATOM 1181 N N . ASN A 1 146 ? -4.805 -8.031 -16.531 1 93.44 146 ASN A N 1
ATOM 1182 C CA . ASN A 1 146 ? -5.621 -9.117 -17.062 1 93.44 146 ASN A CA 1
ATOM 1183 C C . ASN A 1 146 ? -4.793 -10.375 -17.312 1 93.44 146 ASN A C 1
ATOM 1185 O O . ASN A 1 146 ? -3.564 -10.336 -17.25 1 93.44 146 ASN A O 1
ATOM 1189 N N . PHE A 1 147 ? -5.52 -11.453 -17.578 1 96.94 147 PHE A N 1
ATOM 1190 C CA . PHE A 1 147 ? -4.887 -12.773 -17.641 1 96.94 147 PHE A CA 1
ATOM 1191 C C . PHE A 1 147 ? -3.812 -12.812 -18.719 1 96.94 147 PHE A C 1
ATOM 1193 O O . PHE A 1 147 ? -2.682 -13.234 -18.453 1 96.94 147 PHE A O 1
ATOM 1200 N N . ASN A 1 148 ? -4.145 -12.367 -19.859 1 97.12 148 ASN A N 1
ATOM 1201 C CA . ASN A 1 148 ? -3.23 -12.453 -21 1 97.12 148 ASN A CA 1
ATOM 1202 C C . ASN A 1 148 ? -1.97 -11.625 -20.766 1 97.12 148 ASN A C 1
ATOM 1204 O O . ASN A 1 148 ? -0.862 -12.07 -21.062 1 97.12 148 ASN A O 1
ATOM 1208 N N . GLN A 1 149 ? -2.143 -10.445 -20.25 1 97.56 149 GLN A N 1
ATOM 1209 C CA . GLN A 1 149 ? -0.979 -9.602 -20 1 97.56 149 GLN A CA 1
ATOM 1210 C C . GLN A 1 149 ? -0.109 -10.18 -18.891 1 97.56 149 GLN A C 1
ATOM 1212 O O . GLN A 1 149 ? 1.118 -10.062 -18.922 1 97.56 149 GLN A O 1
ATOM 1217 N N . LEU A 1 150 ? -0.756 -10.797 -17.859 1 98.44 150 LEU A N 1
ATOM 1218 C CA . LEU A 1 150 ? 0.02 -11.461 -16.812 1 98.44 150 LEU A CA 1
ATOM 1219 C C . LEU A 1 150 ? 0.819 -12.625 -17.391 1 98.44 150 LEU A C 1
ATOM 1221 O O . LEU A 1 150 ? 2.012 -12.766 -17.109 1 98.44 150 LEU A O 1
ATOM 1225 N N . LEU A 1 151 ? 0.15 -13.414 -18.188 1 97.88 151 LEU A N 1
ATOM 1226 C CA . LEU A 1 151 ? 0.815 -14.555 -18.812 1 97.88 151 LEU A CA 1
ATOM 1227 C C . LEU A 1 151 ? 1.977 -14.086 -19.688 1 97.88 151 LEU A C 1
ATOM 1229 O O . LEU A 1 151 ? 3.078 -14.633 -19.609 1 97.88 151 LEU A O 1
ATOM 1233 N N . ASN A 1 152 ? 1.731 -13.094 -20.5 1 97.31 152 ASN A N 1
ATOM 1234 C CA . ASN A 1 152 ? 2.775 -12.555 -21.359 1 97.31 152 ASN A CA 1
ATOM 1235 C C . ASN A 1 152 ? 3.955 -12.023 -20.547 1 97.31 152 ASN A C 1
ATOM 1237 O O . ASN A 1 152 ? 5.113 -12.227 -20.922 1 97.31 152 ASN A O 1
ATOM 1241 N N . PHE A 1 153 ? 3.676 -11.305 -19.531 1 98.25 153 PHE A N 1
ATOM 1242 C CA . PHE A 1 153 ? 4.699 -10.789 -18.625 1 98.25 153 PHE A CA 1
ATOM 1243 C C . PHE A 1 153 ? 5.574 -11.922 -18.094 1 98.25 153 PHE A C 1
ATOM 1245 O O . PHE A 1 153 ? 6.805 -11.852 -18.172 1 98.25 153 PHE A O 1
ATOM 1252 N N . VAL A 1 154 ? 4.93 -12.969 -17.547 1 98.19 154 VAL A N 1
ATOM 1253 C CA . VAL A 1 154 ? 5.648 -14.094 -16.953 1 98.19 154 VAL A CA 1
ATOM 1254 C C . VAL A 1 154 ? 6.496 -14.789 -18.016 1 98.19 154 VAL A C 1
ATOM 1256 O O . VAL A 1 154 ? 7.691 -15.023 -17.812 1 98.19 154 VAL A O 1
ATOM 1259 N N . GLU A 1 155 ? 5.938 -15.047 -19.109 1 96.5 155 GLU A N 1
ATOM 1260 C CA . GLU A 1 155 ? 6.645 -15.742 -20.188 1 96.5 155 GLU A CA 1
ATOM 1261 C C . GLU A 1 155 ? 7.824 -14.914 -20.703 1 96.5 155 GLU A C 1
ATOM 1263 O O . GLU A 1 155 ? 8.922 -15.445 -20.875 1 96.5 155 GLU A O 1
ATOM 1268 N N . ARG A 1 156 ? 7.586 -13.703 -20.906 1 96.19 156 ARG A N 1
ATOM 1269 C CA . ARG A 1 156 ? 8.633 -12.812 -21.406 1 96.19 156 ARG A CA 1
ATOM 1270 C C . ARG A 1 156 ? 9.797 -12.742 -20.438 1 96.19 156 ARG A C 1
ATOM 1272 O O . ARG A 1 156 ? 10.961 -12.867 -20.844 1 96.19 156 ARG A O 1
ATOM 1279 N N . GLU A 1 157 ? 9.469 -12.562 -19.156 1 96.25 157 GLU A N 1
ATOM 1280 C CA . GLU A 1 157 ? 10.523 -12.406 -18.156 1 96.25 157 GLU A CA 1
ATOM 1281 C C . GLU A 1 157 ? 11.273 -13.719 -17.938 1 96.25 157 GLU A C 1
ATOM 1283 O O . GLU A 1 157 ? 12.477 -13.711 -17.672 1 96.25 157 GLU A O 1
ATOM 1288 N N . MET A 1 158 ? 10.562 -14.805 -18.047 1 96 158 MET A N 1
ATOM 1289 C CA . MET A 1 158 ? 11.211 -16.094 -17.859 1 96 158 MET A CA 1
ATOM 1290 C C . MET A 1 158 ? 12.156 -16.406 -19.016 1 96 158 MET A C 1
ATOM 1292 O O . MET A 1 158 ? 13.227 -16.984 -18.812 1 96 158 MET A O 1
ATOM 1296 N N . VAL A 1 159 ? 11.812 -16.016 -20.188 1 91.88 159 VAL A N 1
ATOM 1297 C CA . VAL A 1 159 ? 12.648 -16.25 -21.359 1 91.88 159 VAL A CA 1
ATOM 1298 C C . VAL A 1 159 ? 13.891 -15.367 -21.297 1 91.88 159 VAL A C 1
ATOM 1300 O O . VAL A 1 159 ? 14.992 -15.812 -21.641 1 91.88 159 VAL A O 1
ATOM 1303 N N . LYS A 1 160 ? 13.711 -14.148 -20.922 1 87.94 160 LYS A N 1
ATOM 1304 C CA . LYS A 1 160 ? 14.836 -13.227 -20.812 1 87.94 160 LYS A CA 1
ATOM 1305 C C . LYS A 1 160 ? 15.906 -13.781 -19.875 1 87.94 160 LYS A C 1
ATOM 1307 O O . LYS A 1 160 ? 17.094 -13.672 -20.156 1 87.94 160 LYS A O 1
ATOM 1312 N N . LYS A 1 161 ? 15.531 -14.32 -18.797 1 79.56 161 LYS A N 1
ATOM 1313 C CA . LYS A 1 161 ? 16.484 -14.789 -17.781 1 79.56 161 LYS A CA 1
ATOM 1314 C C . LYS A 1 161 ? 17.156 -16.094 -18.219 1 79.56 161 LYS A C 1
ATOM 1316 O O . LYS A 1 161 ? 18.312 -16.344 -17.906 1 79.56 161 LYS A O 1
ATOM 1321 N N . GLU A 1 162 ? 16.484 -16.875 -18.875 1 71.88 162 GLU A N 1
ATOM 1322 C CA . GLU A 1 162 ? 17.078 -18.109 -19.375 1 71.88 162 GLU A CA 1
ATOM 1323 C C . GLU A 1 162 ? 18.125 -17.828 -20.453 1 71.88 162 GLU A C 1
ATOM 1325 O O . GLU A 1 162 ? 19.156 -18.5 -20.516 1 71.88 162 GLU A O 1
ATOM 1330 N N . TYR A 1 163 ? 17.828 -16.734 -21.141 1 63.56 163 TYR A N 1
ATOM 1331 C CA . TYR A 1 163 ? 18.812 -16.359 -22.141 1 63.56 163 TYR A CA 1
ATOM 1332 C C . TYR A 1 163 ? 20 -15.648 -21.5 1 63.56 163 TYR A C 1
ATOM 1334 O O . TYR A 1 163 ? 21.125 -15.758 -21.984 1 63.56 163 TYR A O 1
ATOM 1342 N N . ALA A 1 164 ? 19.766 -14.992 -20.516 1 62.81 164 ALA A N 1
ATOM 1343 C CA . ALA A 1 164 ? 20.844 -14.258 -19.875 1 62.81 164 ALA A CA 1
ATOM 1344 C C . ALA A 1 164 ? 21.828 -15.211 -19.188 1 62.81 164 ALA A C 1
ATOM 1346 O O . ALA A 1 164 ? 23 -14.906 -19.047 1 62.81 164 ALA A O 1
ATOM 1347 N N . VAL A 1 165 ? 21.391 -16.375 -18.766 1 56.88 165 VAL A N 1
ATOM 1348 C CA . VAL A 1 165 ? 22.266 -17.359 -18.141 1 56.88 165 VAL A CA 1
ATOM 1349 C C . VAL A 1 165 ? 23.047 -18.109 -19.203 1 56.88 165 VAL A C 1
ATOM 1351 O O . VAL A 1 165 ? 24.156 -18.594 -18.938 1 56.88 165 VAL A O 1
ATOM 1354 N N . THR A 1 166 ? 22.484 -18.219 -20.375 1 52 166 THR A N 1
ATOM 1355 C CA . THR A 1 166 ? 23.203 -18.953 -21.406 1 52 166 THR A CA 1
ATOM 1356 C C . THR A 1 166 ? 24.25 -18.047 -22.078 1 52 166 THR A C 1
ATOM 1358 O O . THR A 1 166 ? 25.156 -18.547 -22.734 1 52 166 THR A O 1
ATOM 1361 N N . GLU A 1 167 ? 24.078 -16.766 -22.016 1 43.31 167 GLU A N 1
ATOM 1362 C CA . GLU A 1 167 ? 25.141 -15.969 -22.609 1 43.31 167 GLU A CA 1
ATOM 1363 C C . GLU A 1 167 ? 26.234 -15.641 -21.578 1 43.31 167 GLU A C 1
ATOM 1365 O O . GLU A 1 167 ? 25.938 -15.391 -20.406 1 43.31 167 GLU A O 1
ATOM 1370 N N . MET B 1 1 ? 108.312 31.375 36.781 1 23.39 1 MET B N 1
ATOM 1371 C CA . MET B 1 1 ? 107.438 30.25 37.062 1 23.39 1 MET B CA 1
ATOM 1372 C C . MET B 1 1 ? 106.375 30.062 35.969 1 23.39 1 MET B C 1
ATOM 1374 O O . MET B 1 1 ? 106.062 30.984 35.219 1 23.39 1 MET B O 1
ATOM 1378 N N . ALA B 1 2 ? 105.25 29.203 36.312 1 23.47 2 ALA B N 1
ATOM 1379 C CA . ALA B 1 2 ? 104.5 28.172 35.594 1 23.47 2 ALA B CA 1
ATOM 1380 C C . ALA B 1 2 ? 103.438 28.797 34.688 1 23.47 2 ALA B C 1
ATOM 1382 O O . ALA B 1 2 ? 103.188 30 34.75 1 23.47 2 ALA B O 1
ATOM 1383 N N . SER B 1 3 ? 102 28.438 34.969 1 25.12 3 SER B N 1
ATOM 1384 C CA . SER B 1 3 ? 101.062 27.484 34.469 1 25.12 3 SER B CA 1
ATOM 1385 C C . SER B 1 3 ? 99.875 28.203 33.844 1 25.12 3 SER B C 1
ATOM 1387 O O . SER B 1 3 ? 99.25 29.078 34.469 1 25.12 3 SER B O 1
ATOM 1389 N N . ARG B 1 4 ? 99.562 28.188 32.5 1 27.12 4 ARG B N 1
ATOM 1390 C CA . ARG B 1 4 ? 98.812 28.547 31.297 1 27.12 4 ARG B CA 1
ATOM 1391 C C . ARG B 1 4 ? 97.375 28.062 31.391 1 27.12 4 ARG B C 1
ATOM 1393 O O . ARG B 1 4 ? 96.562 28.438 30.562 1 27.12 4 ARG B O 1
ATOM 1400 N N . LYS B 1 5 ? 97.125 26.859 32.281 1 30.2 5 LYS B N 1
ATOM 1401 C CA . LYS B 1 5 ? 96.25 25.891 31.609 1 30.2 5 LYS B CA 1
ATOM 1402 C C . LYS B 1 5 ? 94.812 26.453 31.422 1 30.2 5 LYS B C 1
ATOM 1404 O O . LYS B 1 5 ? 94.25 26.266 30.359 1 30.2 5 LYS B O 1
ATOM 1409 N N . MET B 1 6 ? 93.875 26.891 32.406 1 27.44 6 MET B N 1
ATOM 1410 C CA . MET B 1 6 ? 92.688 26 32.438 1 27.44 6 MET B CA 1
ATOM 1411 C C . MET B 1 6 ? 91.688 26.438 31.391 1 27.44 6 MET B C 1
ATOM 1413 O O . MET B 1 6 ? 91.25 27.594 31.359 1 27.44 6 MET B O 1
ATOM 1417 N N . CYS B 1 7 ? 91.375 25.719 30.297 1 32.03 7 CYS B N 1
ATOM 1418 C CA . CYS B 1 7 ? 90.625 25.578 29.062 1 32.03 7 CYS B CA 1
ATOM 1419 C C . CYS B 1 7 ? 89.125 25.5 29.359 1 32.03 7 CYS B C 1
ATOM 1421 O O . CYS B 1 7 ? 88.625 24.453 29.719 1 32.03 7 CYS B O 1
ATOM 1423 N N . THR B 1 8 ? 88.438 26.312 30.219 1 35.44 8 THR B N 1
ATOM 1424 C CA . THR B 1 8 ? 87.062 26.078 30.641 1 35.44 8 THR B CA 1
ATOM 1425 C C . THR B 1 8 ? 86.125 26.031 29.438 1 35.44 8 THR B C 1
ATOM 1427 O O . THR B 1 8 ? 86.062 27 28.688 1 35.44 8 THR B O 1
ATOM 1430 N N . PHE B 1 9 ? 85.875 24.75 28.984 1 28.64 9 PHE B N 1
ATOM 1431 C CA . PHE B 1 9 ? 85.125 24.141 27.859 1 28.64 9 PHE B CA 1
ATOM 1432 C C . PHE B 1 9 ? 83.75 24.734 27.703 1 28.64 9 PHE B C 1
ATOM 1434 O O . PHE B 1 9 ? 83.25 25.438 28.609 1 28.64 9 PHE B O 1
ATOM 1441 N N . ALA B 1 10 ? 82.562 23.828 27.5 1 32.38 10 ALA B N 1
ATOM 1442 C CA . ALA B 1 10 ? 81.625 23.406 26.438 1 32.38 10 ALA B CA 1
ATOM 1443 C C . ALA B 1 10 ? 80.25 23.922 26.688 1 32.38 10 ALA B C 1
ATOM 1445 O O . ALA B 1 10 ? 79.562 23.547 27.672 1 32.38 10 ALA B O 1
ATOM 1446 N N . ARG B 1 11 ? 79.875 25.219 26.391 1 34.69 11 ARG B N 1
ATOM 1447 C CA . ARG B 1 11 ? 78.688 26.062 26.5 1 34.69 11 ARG B CA 1
ATOM 1448 C C . ARG B 1 11 ? 77.438 25.375 25.953 1 34.69 11 ARG B C 1
ATOM 1450 O O . ARG B 1 11 ? 76.312 25.609 26.422 1 34.69 11 ARG B O 1
ATOM 1457 N N . LEU B 1 12 ? 77.438 24.688 24.641 1 36.91 12 LEU B N 1
ATOM 1458 C CA . LEU B 1 12 ? 76.438 25.078 23.688 1 36.91 12 LEU B CA 1
ATOM 1459 C C . LEU B 1 12 ? 75.188 24.219 23.844 1 36.91 12 LEU B C 1
ATOM 1461 O O . LEU B 1 12 ? 74.125 24.484 23.188 1 36.91 12 LEU B O 1
ATOM 1465 N N . VAL B 1 13 ? 75 23.078 24.578 1 32.59 13 VAL B N 1
ATOM 1466 C CA . VAL B 1 13 ? 74.312 22.062 23.844 1 32.59 13 VAL B CA 1
ATOM 1467 C C . VAL B 1 13 ? 72.812 22.422 23.766 1 32.59 13 VAL B C 1
ATOM 1469 O O . VAL B 1 13 ? 72.188 22.391 22.688 1 32.59 13 VAL B O 1
ATOM 1472 N N . PRO B 1 14 ? 71.938 22.469 24.891 1 40.34 14 PRO B N 1
ATOM 1473 C CA . PRO B 1 14 ? 70.875 21.453 24.844 1 40.34 14 PRO B CA 1
ATOM 1474 C C . PRO B 1 14 ? 69.562 21.984 24.234 1 40.34 14 PRO B C 1
ATOM 1476 O O . PRO B 1 14 ? 68.562 21.266 24.203 1 40.34 14 PRO B O 1
ATOM 1479 N N . ILE B 1 15 ? 69.375 23.234 23.562 1 39.22 15 ILE B N 1
ATOM 1480 C CA . ILE B 1 15 ? 68.062 23.844 23.672 1 39.22 15 ILE B CA 1
ATOM 1481 C C . ILE B 1 15 ? 67.125 23.141 22.719 1 39.22 15 ILE B C 1
ATOM 1483 O O . ILE B 1 15 ? 65.938 23.469 22.672 1 39.22 15 ILE B O 1
ATOM 1487 N N . PHE B 1 16 ? 67.625 22.141 21.812 1 37.38 16 PHE B N 1
ATOM 1488 C CA . PHE B 1 16 ? 66.75 22.109 20.641 1 37.38 16 PHE B CA 1
ATOM 1489 C C . PHE B 1 16 ? 65.375 21.531 20.969 1 37.38 16 PHE B C 1
ATOM 1491 O O . PHE B 1 16 ? 64.375 21.75 20.25 1 37.38 16 PHE B O 1
ATOM 1498 N N . ALA B 1 17 ? 65.188 20.422 21.781 1 37.34 17 ALA B N 1
ATOM 1499 C CA . ALA B 1 17 ? 64.312 19.359 21.281 1 37.34 17 ALA B CA 1
ATOM 1500 C C . ALA B 1 17 ? 62.875 19.672 21.578 1 37.34 17 ALA B C 1
ATOM 1502 O O . ALA B 1 17 ? 62.062 18.766 21.75 1 37.34 17 ALA B O 1
ATOM 1503 N N . VAL B 1 18 ? 62.469 20.906 21.906 1 39.53 18 VAL B N 1
ATOM 1504 C CA . VAL B 1 18 ? 61.125 21.047 22.422 1 39.53 18 VAL B CA 1
ATOM 1505 C C . VAL B 1 18 ? 60.094 20.719 21.328 1 39.53 18 VAL B C 1
ATOM 1507 O O . VAL B 1 18 ? 58.906 20.531 21.609 1 39.53 18 VAL B O 1
ATOM 1510 N N . THR B 1 19 ? 60.531 20.75 19.984 1 40.38 19 THR B N 1
ATOM 1511 C CA . THR B 1 19 ? 59.469 21.141 19.094 1 40.38 19 THR B CA 1
ATOM 1512 C C . THR B 1 19 ? 58.406 20.031 18.984 1 40.38 19 THR B C 1
ATOM 1514 O O . THR B 1 19 ? 57.25 20.297 18.703 1 40.38 19 THR B O 1
ATOM 1517 N N . PHE B 1 20 ? 58.781 18.75 18.922 1 42.84 20 PHE B N 1
ATOM 1518 C CA . PHE B 1 20 ? 58 17.984 17.969 1 42.84 20 PHE B CA 1
ATOM 1519 C C . PHE B 1 20 ? 56.688 17.516 18.594 1 42.84 20 PHE B C 1
ATOM 1521 O O . PHE B 1 20 ? 56.031 16.594 18.094 1 42.84 20 PHE B O 1
ATOM 1528 N N . ILE B 1 21 ? 56.312 17.875 19.797 1 41.12 21 ILE B N 1
ATOM 1529 C CA . ILE B 1 21 ? 55.281 17.078 20.422 1 41.12 21 ILE B CA 1
ATOM 1530 C C . ILE B 1 21 ? 53.969 17.25 19.672 1 41.12 21 ILE B C 1
ATOM 1532 O O . ILE B 1 21 ? 53.094 16.375 19.703 1 41.12 21 ILE B O 1
ATOM 1536 N N . THR B 1 22 ? 53.688 18.391 19.047 1 43.44 22 THR B N 1
ATOM 1537 C CA . THR B 1 22 ? 52.25 18.734 19.016 1 43.44 22 THR B CA 1
ATOM 1538 C C . THR B 1 22 ? 51.531 17.906 17.953 1 43.44 22 THR B C 1
ATOM 1540 O O . THR B 1 22 ? 50.312 18.062 17.766 1 43.44 22 THR B O 1
ATOM 1543 N N . ALA B 1 23 ? 52.25 17.25 17.016 1 41.34 23 ALA B N 1
ATOM 1544 C CA . ALA B 1 23 ? 51.438 17 15.836 1 41.34 23 ALA B CA 1
ATOM 1545 C C . ALA B 1 23 ? 50.406 15.922 16.109 1 41.34 23 ALA B C 1
ATOM 1547 O O . ALA B 1 23 ? 49.5 15.719 15.312 1 41.34 23 ALA B O 1
ATOM 1548 N N . ALA B 1 24 ? 50.719 15.023 17.016 1 40.97 24 ALA B N 1
ATOM 1549 C CA . ALA B 1 24 ? 50.031 13.766 16.75 1 40.97 24 ALA B CA 1
ATOM 1550 C C . ALA B 1 24 ? 48.531 13.891 17 1 40.97 24 ALA B C 1
ATOM 1552 O O . ALA B 1 24 ? 47.75 13.031 16.594 1 40.97 24 ALA B O 1
ATOM 1553 N N . LEU B 1 25 ? 48.062 14.766 17.875 1 40.5 25 LEU B N 1
ATOM 1554 C CA . LEU B 1 25 ? 46.781 14.367 18.438 1 40.5 25 LEU B CA 1
ATOM 1555 C C . LEU B 1 25 ? 45.688 14.352 17.359 1 40.5 25 LEU B C 1
ATOM 1557 O O . LEU B 1 25 ? 44.656 13.711 17.531 1 40.5 25 LEU B O 1
ATOM 1561 N N . ILE B 1 26 ? 45.688 15.336 16.5 1 44.28 26 ILE B N 1
ATOM 1562 C CA . ILE B 1 26 ? 44.344 15.656 16.078 1 44.28 26 ILE B CA 1
ATOM 1563 C C . ILE B 1 26 ? 43.844 14.625 15.062 1 44.28 26 ILE B C 1
ATOM 1565 O O . ILE B 1 26 ? 44 14.812 13.852 1 44.28 26 ILE B O 1
ATOM 1569 N N . ALA B 1 27 ? 44.438 13.5 14.922 1 43.84 27 ALA B N 1
ATOM 1570 C CA . ALA B 1 27 ? 43.688 12.703 13.977 1 43.84 27 ALA B CA 1
ATOM 1571 C C . ALA B 1 27 ? 42.219 12.594 14.422 1 43.84 27 ALA B C 1
ATOM 1573 O O . ALA B 1 27 ? 41.906 11.836 15.344 1 43.84 27 ALA B O 1
ATOM 1574 N N . ILE B 1 28 ? 41.531 13.672 14.594 1 47.19 28 ILE B N 1
ATOM 1575 C CA . ILE B 1 28 ? 40.062 13.539 14.727 1 47.19 28 ILE B CA 1
ATOM 1576 C C . ILE B 1 28 ? 39.531 12.617 13.625 1 47.19 28 ILE B C 1
ATOM 1578 O O . ILE B 1 28 ? 39.688 12.906 12.438 1 47.19 28 ILE B O 1
ATOM 1582 N N . PRO B 1 29 ? 39.625 11.32 13.805 1 46.94 29 PRO B N 1
ATOM 1583 C CA . PRO B 1 29 ? 38.844 10.625 12.797 1 46.94 29 PRO B CA 1
ATOM 1584 C C . PRO B 1 29 ? 37.531 11.367 12.453 1 46.94 29 PRO B C 1
ATOM 1586 O O . PRO B 1 29 ? 36.75 11.703 13.359 1 46.94 29 PRO B O 1
ATOM 1589 N N . LEU B 1 30 ? 37.594 12.344 11.516 1 41.72 30 LEU B N 1
ATOM 1590 C CA . LEU B 1 30 ? 36.312 12.648 10.883 1 41.72 30 LEU B CA 1
ATOM 1591 C C . LEU B 1 30 ? 35.5 11.367 10.625 1 41.72 30 LEU B C 1
ATOM 1593 O O . LEU B 1 30 ? 35.719 10.695 9.617 1 41.72 30 LEU B O 1
ATOM 1597 N N . LEU B 1 31 ? 35.562 10.484 11.523 1 39.97 31 LEU B N 1
ATOM 1598 C CA . LEU B 1 31 ? 34.406 9.656 11.281 1 39.97 31 LEU B CA 1
ATOM 1599 C C . LEU B 1 31 ? 33.219 10.5 10.766 1 39.97 31 LEU B C 1
ATOM 1601 O O . LEU B 1 31 ? 32.688 11.32 11.508 1 39.97 31 LEU B O 1
ATOM 1605 N N . GLU B 1 32 ? 33.406 11.078 9.633 1 39.31 32 GLU B N 1
ATOM 1606 C CA . GLU B 1 32 ? 32.156 11.469 8.977 1 39.31 32 GLU B CA 1
ATOM 1607 C C . GLU B 1 32 ? 31.031 10.492 9.312 1 39.31 32 GLU B C 1
ATOM 1609 O O . GLU B 1 32 ? 31.109 9.305 9 1 39.31 32 GLU B O 1
ATOM 1614 N N . ALA B 1 33 ? 30.422 10.539 10.43 1 36.75 33 ALA B N 1
ATOM 1615 C CA . ALA B 1 33 ? 29.047 10.07 10.422 1 36.75 33 ALA B CA 1
ATOM 1616 C C . ALA B 1 33 ? 28.375 10.344 9.07 1 36.75 33 ALA B C 1
ATOM 1618 O O . ALA B 1 33 ? 28.078 11.492 8.742 1 36.75 33 ALA B O 1
ATOM 1619 N N . ARG B 1 34 ? 28.859 9.883 7.953 1 38.19 34 ARG B N 1
ATOM 1620 C CA . ARG B 1 34 ? 27.797 9.734 6.969 1 38.19 34 ARG B CA 1
ATOM 1621 C C . ARG B 1 34 ? 26.438 9.594 7.645 1 38.19 34 ARG B C 1
ATOM 1623 O O . ARG B 1 34 ? 26.047 8.492 8.055 1 38.19 34 ARG B O 1
ATOM 1630 N N . HIS B 1 35 ? 26.109 10.398 8.562 1 39.16 35 HIS B N 1
ATOM 1631 C CA . HIS B 1 35 ? 24.688 10.5 8.852 1 39.16 35 HIS B CA 1
ATOM 1632 C C . HIS B 1 35 ? 23.859 10.398 7.578 1 39.16 35 HIS B C 1
ATOM 1634 O O . HIS B 1 35 ? 23.922 11.273 6.711 1 39.16 35 HIS B O 1
ATOM 1640 N N . ASN B 1 36 ? 23.953 9.398 6.793 1 43.12 36 ASN B N 1
ATOM 1641 C CA . ASN B 1 36 ? 22.828 9.25 5.871 1 43.12 36 ASN B CA 1
ATOM 1642 C C . ASN B 1 36 ? 21.703 10.234 6.199 1 43.12 36 ASN B C 1
ATOM 1644 O O . ASN B 1 36 ? 21.141 10.188 7.289 1 43.12 36 ASN B O 1
ATOM 1648 N N . PHE B 1 37 ? 21.859 11.523 6.035 1 46.88 37 PHE B N 1
ATOM 1649 C CA . PHE B 1 37 ? 20.906 12.617 6.137 1 46.88 37 PHE B CA 1
ATOM 1650 C C . PHE B 1 37 ? 19.484 12.109 6.02 1 46.88 37 PHE B C 1
ATOM 1652 O O . PHE B 1 37 ? 19.062 11.633 4.961 1 46.88 37 PHE B O 1
ATOM 1659 N N . ASP B 1 38 ? 18.797 11.43 7.062 1 59.97 38 ASP B N 1
ATOM 1660 C CA . ASP B 1 38 ? 17.484 11.055 7.594 1 59.97 38 ASP B CA 1
ATOM 1661 C C . ASP B 1 38 ? 16.422 12.062 7.176 1 59.97 38 ASP B C 1
ATOM 1663 O O . ASP B 1 38 ? 15.266 11.969 7.602 1 59.97 38 ASP B O 1
ATOM 1667 N N . GLY B 1 39 ? 16.766 13.125 6.543 1 70.31 39 GLY B N 1
ATOM 1668 C CA . GLY B 1 39 ? 15.828 14.195 6.23 1 70.31 39 GLY B CA 1
ATOM 1669 C C . GLY B 1 39 ? 14.633 13.727 5.414 1 70.31 39 GLY B C 1
ATOM 1670 O O . GLY B 1 39 ? 13.547 14.297 5.516 1 70.31 39 GLY B O 1
ATOM 1671 N N . ASN B 1 40 ? 14.758 12.656 4.73 1 87.56 40 ASN B N 1
ATOM 1672 C CA . ASN B 1 40 ? 13.648 12.211 3.893 1 87.56 40 ASN B CA 1
ATOM 1673 C C . ASN B 1 40 ? 12.938 11.008 4.504 1 87.56 40 ASN B C 1
ATOM 1675 O O . ASN B 1 40 ? 12.047 10.43 3.881 1 87.56 40 ASN B O 1
ATOM 1679 N N . ASN B 1 41 ? 13.367 10.727 5.762 1 95.12 41 ASN B N 1
ATOM 1680 C CA . ASN B 1 41 ? 12.664 9.664 6.469 1 95.12 41 ASN B CA 1
ATOM 1681 C C . ASN B 1 41 ? 11.242 10.078 6.832 1 95.12 41 ASN B C 1
ATOM 1683 O O . ASN B 1 41 ? 11.039 11.031 7.594 1 95.12 41 ASN B O 1
ATOM 1687 N N . PRO B 1 42 ? 10.305 9.312 6.414 1 97.31 42 PRO B N 1
ATOM 1688 C CA . PRO B 1 42 ? 8.93 9.75 6.66 1 97.31 42 PRO B CA 1
ATOM 1689 C C . PRO B 1 42 ? 8.523 9.625 8.125 1 97.31 42 PRO B C 1
ATOM 1691 O O . PRO B 1 42 ? 7.539 10.23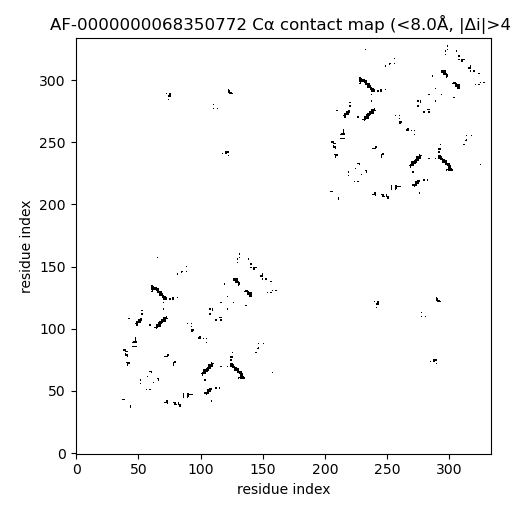4 8.555 1 97.31 42 PRO B O 1
ATOM 1694 N N . SER B 1 43 ? 9.203 8.852 8.867 1 97.62 43 SER B N 1
ATOM 1695 C CA . SER B 1 43 ? 8.844 8.625 10.266 1 97.62 43 SER B CA 1
ATOM 1696 C C . SER B 1 43 ? 9.484 9.664 11.18 1 97.62 43 SER B C 1
ATOM 1698 O O . SER B 1 43 ? 9.234 9.672 12.383 1 97.62 43 SER B O 1
ATOM 1700 N N . ARG B 1 44 ? 10.305 10.508 10.633 1 97.62 44 ARG B N 1
ATOM 1701 C CA . ARG B 1 44 ? 10.961 11.516 11.461 1 97.62 44 ARG B CA 1
ATOM 1702 C C . ARG B 1 44 ? 9.93 12.438 12.109 1 97.62 44 ARG B C 1
ATOM 1704 O O . ARG B 1 44 ? 8.82 12.586 11.609 1 97.62 44 ARG B O 1
ATOM 1711 N N . LYS B 1 45 ? 10.32 13.023 13.219 1 97.75 45 LYS B N 1
ATOM 1712 C CA . LYS B 1 45 ? 9.469 14.039 13.828 1 97.75 45 LYS B CA 1
ATOM 1713 C C . LYS B 1 45 ? 9.352 15.273 12.938 1 97.75 45 LYS B C 1
ATOM 1715 O O . LYS B 1 45 ? 10.344 15.734 12.383 1 97.75 45 LYS B O 1
ATOM 1720 N N . MET B 1 46 ? 8.18 15.742 12.734 1 97.94 46 MET B N 1
ATOM 1721 C CA . MET B 1 46 ? 7.895 16.906 11.914 1 97.94 46 MET B CA 1
ATOM 1722 C C . MET B 1 46 ? 7.129 17.969 12.719 1 97.94 46 MET B C 1
ATOM 1724 O O . MET B 1 46 ? 6.113 17.656 13.336 1 97.94 46 MET B O 1
ATOM 1728 N N . GLU B 1 47 ? 7.656 19.172 12.672 1 96.62 47 GLU B N 1
ATOM 1729 C CA . GLU B 1 47 ? 6.949 20.266 13.344 1 96.62 47 GLU B CA 1
ATOM 1730 C C . GLU B 1 47 ? 5.598 20.531 12.688 1 96.62 47 GLU B C 1
ATOM 1732 O O . GLU B 1 47 ? 5.512 20.672 11.461 1 96.62 47 GLU B O 1
ATOM 1737 N N . GLY B 1 48 ? 4.547 20.547 13.438 1 98.06 48 GLY B N 1
ATOM 1738 C CA . GLY B 1 48 ? 3.219 20.828 12.922 1 98.06 48 GLY B CA 1
ATOM 1739 C C . GLY B 1 48 ? 2.508 19.609 12.391 1 98.06 48 GLY B C 1
ATOM 1740 O O . GLY B 1 48 ? 1.398 19.703 11.867 1 98.06 48 GLY B O 1
ATOM 1741 N N . VAL B 1 49 ? 3.154 18.422 12.461 1 98.81 49 VAL B N 1
ATOM 1742 C CA . VAL B 1 49 ? 2.553 17.156 12.039 1 98.81 49 VAL B CA 1
ATOM 1743 C C . VAL B 1 49 ? 2.484 16.188 13.219 1 98.81 49 VAL B C 1
ATOM 1745 O O . VAL B 1 49 ? 3.508 15.875 13.828 1 98.81 49 VAL B O 1
ATOM 1748 N N . GLU B 1 50 ? 1.335 15.734 13.547 1 98.75 50 GLU B N 1
ATOM 1749 C CA . GLU B 1 50 ? 1.129 14.812 14.656 1 98.75 50 GLU B CA 1
ATOM 1750 C C . GLU B 1 50 ? 1.282 13.359 14.195 1 98.75 50 GLU B C 1
ATOM 1752 O O . GLU B 1 50 ? 0.723 12.969 13.172 1 98.75 50 GLU B O 1
ATOM 1757 N N . GLU B 1 51 ? 2.061 12.578 14.898 1 98.81 51 GLU B N 1
ATOM 1758 C CA . GLU B 1 51 ? 2.031 11.133 14.695 1 98.81 51 GLU B CA 1
ATOM 1759 C C . GLU B 1 51 ? 0.739 10.523 15.234 1 98.81 51 GLU B C 1
ATOM 1761 O O . GLU B 1 51 ? 0.48 10.562 16.438 1 98.81 51 GLU B O 1
ATOM 1766 N N . VAL B 1 52 ? -0.028 10.047 14.398 1 98.88 52 VAL B N 1
ATOM 1767 C CA . VAL B 1 52 ? -1.319 9.484 14.781 1 98.88 52 VAL B CA 1
ATOM 1768 C C . VAL B 1 52 ? -1.193 7.973 14.953 1 98.88 52 VAL B C 1
ATOM 1770 O O . VAL B 1 52 ? -0.642 7.285 14.094 1 98.88 52 VAL B O 1
ATOM 1773 N N . ASN B 1 53 ? -1.68 7.441 16.031 1 98.69 53 ASN B N 1
ATOM 1774 C CA . ASN B 1 53 ? -1.654 6.016 16.344 1 98.69 53 ASN B CA 1
ATOM 1775 C C . ASN B 1 53 ? -2.885 5.598 17.141 1 98.69 53 ASN B C 1
ATOM 1777 O O . ASN B 1 53 ? -3.799 6.398 17.344 1 98.69 53 ASN B O 1
ATOM 1781 N N . SER B 1 54 ? -2.896 4.383 17.531 1 97.88 54 SER B N 1
ATOM 1782 C CA . SER B 1 54 ? -4.066 3.818 18.203 1 97.88 54 SER B CA 1
ATOM 1783 C C . SER B 1 54 ? -4.32 4.496 19.547 1 97.88 54 SER B C 1
ATOM 1785 O O . SER B 1 54 ? -5.457 4.535 20.016 1 97.88 54 SER B O 1
ATOM 1787 N N . GLU B 1 55 ? -3.314 5.109 20.109 1 98.19 55 GLU B N 1
ATOM 1788 C CA . GLU B 1 55 ? -3.438 5.711 21.438 1 98.19 55 GLU B CA 1
ATOM 1789 C C . GLU B 1 55 ? -4.082 7.09 21.359 1 98.19 55 GLU B C 1
ATOM 1791 O O . GLU B 1 55 ? -4.75 7.523 22.312 1 98.19 55 GLU B O 1
ATOM 1796 N N . ASN B 1 56 ? -3.891 7.77 20.266 1 98.69 56 ASN B N 1
ATOM 1797 C CA . ASN B 1 56 ? -4.344 9.156 20.25 1 98.69 56 ASN B CA 1
ATOM 1798 C C . ASN B 1 56 ? -5.328 9.414 19.109 1 98.69 56 ASN B C 1
ATOM 1800 O O . ASN B 1 56 ? -5.859 10.516 18.984 1 98.69 56 ASN B O 1
ATOM 1804 N N . TYR B 1 57 ? -5.621 8.383 18.344 1 98.88 57 TYR B N 1
ATOM 1805 C CA . TYR B 1 57 ? -6.465 8.531 17.156 1 98.88 57 TYR B CA 1
ATOM 1806 C C . TYR B 1 57 ? -7.777 9.227 17.516 1 98.88 57 TYR B C 1
ATOM 1808 O O . TYR B 1 57 ? -8.133 10.242 16.906 1 98.88 57 TYR B O 1
ATOM 1816 N N . PHE B 1 58 ? -8.453 8.836 18.5 1 98.38 58 PHE B N 1
ATOM 1817 C CA . PHE B 1 58 ? -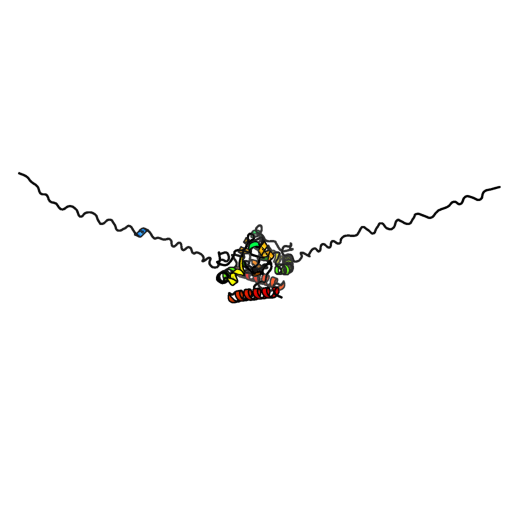9.789 9.336 18.812 1 98.38 58 PHE B CA 1
ATOM 1818 C C . PHE B 1 58 ? -9.711 10.68 19.516 1 98.38 58 PHE B C 1
ATOM 1820 O O . PHE B 1 58 ? -10.719 11.383 19.625 1 98.38 58 PHE B O 1
ATOM 1827 N N . ASP B 1 59 ? -8.547 11.062 20.031 1 98.56 59 ASP B N 1
ATOM 1828 C CA . ASP B 1 59 ? -8.352 12.398 20.562 1 98.56 59 ASP B CA 1
ATOM 1829 C C . ASP B 1 59 ? -8.164 13.43 19.453 1 98.56 59 ASP B C 1
ATOM 1831 O O . ASP B 1 59 ? -8.383 14.625 19.656 1 98.56 59 ASP B O 1
ATOM 1835 N N . LEU B 1 60 ? -7.738 12.945 18.312 1 98.69 60 LEU B N 1
ATOM 1836 C CA . LEU B 1 60 ? -7.391 13.844 17.219 1 98.69 60 LEU B CA 1
ATOM 1837 C C . LEU B 1 60 ? -8.461 13.828 16.125 1 98.69 60 LEU B C 1
ATOM 1839 O O . LEU B 1 60 ? -8.844 14.875 15.609 1 98.69 60 LEU B O 1
ATOM 1843 N N . VAL B 1 61 ? -8.961 12.641 15.805 1 98.75 61 VAL B N 1
ATOM 1844 C CA . VAL B 1 61 ? -9.875 12.445 14.688 1 98.75 61 VAL B CA 1
ATOM 1845 C C . VAL B 1 61 ? -11.305 12.289 15.203 1 98.75 61 VAL B C 1
ATOM 1847 O O . VAL B 1 61 ? -11.531 11.617 16.219 1 98.75 61 VAL B O 1
ATOM 1850 N N . GLY B 1 62 ? -12.211 12.859 14.477 1 97.81 62 GLY B N 1
ATOM 1851 C CA . GLY B 1 62 ? -13.609 12.758 14.859 1 97.81 62 GLY B CA 1
ATOM 1852 C C . GLY B 1 62 ? -14.031 13.812 15.867 1 97.81 62 GLY B C 1
ATOM 1853 O O . GLY B 1 62 ? -15.039 13.656 16.562 1 97.81 62 GLY B O 1
ATOM 1854 N N . ARG B 1 63 ? -13.258 14.734 16.031 1 97.5 63 ARG B N 1
ATOM 1855 C CA . ARG B 1 63 ? -13.555 15.859 16.906 1 97.5 63 ARG B CA 1
ATOM 1856 C C . ARG B 1 63 ? -14.039 17.062 16.109 1 97.5 63 ARG B C 1
ATOM 1858 O O . ARG B 1 63 ? -14.758 16.922 15.117 1 97.5 63 ARG B O 1
ATOM 1865 N N . ASN B 1 64 ? -13.727 18.281 16.547 1 96.62 64 ASN B N 1
ATOM 1866 C CA . ASN B 1 64 ? -14.344 19.469 15.969 1 96.62 64 ASN B CA 1
ATOM 1867 C C . ASN B 1 64 ? -13.453 20.109 14.914 1 96.62 64 ASN B C 1
ATOM 1869 O O . ASN B 1 64 ? -13.734 21.203 14.438 1 96.62 64 ASN B O 1
ATOM 1873 N N . ARG B 1 65 ? -12.359 19.438 14.523 1 97.94 65 ARG B N 1
ATOM 1874 C CA . ARG B 1 65 ? -11.438 19.969 13.523 1 97.94 65 ARG B CA 1
ATOM 1875 C C . ARG B 1 65 ? -11.305 19.016 12.344 1 97.94 65 ARG B C 1
ATOM 1877 O O . ARG B 1 65 ? -11.531 17.812 12.484 1 97.94 65 ARG B O 1
ATOM 1884 N N . PHE B 1 66 ? -10.945 19.562 11.141 1 98.62 66 PHE B N 1
ATOM 1885 C CA . PHE B 1 66 ? -10.461 18.734 10.047 1 98.62 66 PHE B CA 1
ATOM 1886 C C . PHE B 1 66 ? -9.148 18.062 10.414 1 98.62 66 PHE B C 1
ATOM 1888 O O . PHE B 1 66 ? -8.367 18.609 11.203 1 98.62 66 PHE B O 1
ATOM 1895 N N . VAL B 1 67 ? -8.969 16.906 9.891 1 98.88 67 VAL B N 1
ATOM 1896 C CA . VAL B 1 67 ? -7.691 16.219 10.078 1 98.88 67 VAL B CA 1
ATOM 1897 C C . VAL B 1 67 ? -7.164 15.734 8.734 1 98.88 67 VAL B C 1
ATOM 1899 O O . VAL B 1 67 ? -7.848 14.992 8.016 1 98.88 67 VAL B O 1
ATOM 1902 N N . LEU B 1 68 ? -6.031 16.203 8.289 1 98.88 68 LEU B N 1
ATOM 1903 C CA . LEU B 1 68 ? -5.305 15.672 7.137 1 98.88 68 LEU B CA 1
ATOM 1904 C C . LEU B 1 68 ? -4.383 14.539 7.551 1 98.88 68 LEU B C 1
ATOM 1906 O O . LEU B 1 68 ? -3.453 14.734 8.336 1 98.88 68 LEU B O 1
ATOM 1910 N N . LEU B 1 69 ? -4.625 13.359 7.012 1 98.94 69 LEU B N 1
ATOM 1911 C CA . LEU B 1 69 ? -3.861 12.18 7.391 1 98.94 69 LEU B CA 1
ATOM 1912 C C . LEU B 1 69 ? -3.035 11.664 6.215 1 98.94 69 LEU B C 1
ATOM 1914 O O . LEU B 1 69 ? -3.582 11.367 5.152 1 98.94 69 LEU B O 1
ATOM 1918 N N . GLU B 1 70 ? -1.766 11.586 6.375 1 98.81 70 GLU B N 1
ATOM 1919 C CA . GLU B 1 70 ? -0.902 10.852 5.453 1 98.81 70 GLU B CA 1
ATOM 1920 C C . GLU B 1 70 ? -0.615 9.445 5.965 1 98.81 70 GLU B C 1
ATOM 1922 O O . GLU B 1 70 ? -0.164 9.273 7.102 1 98.81 70 GLU B O 1
ATOM 1927 N N . PHE B 1 71 ? -0.839 8.453 5.191 1 98.81 71 PHE B N 1
ATOM 1928 C CA . PHE B 1 71 ? -0.421 7.082 5.461 1 98.81 71 PHE B CA 1
ATOM 1929 C C . PHE B 1 71 ? 0.881 6.762 4.734 1 98.81 71 PHE B C 1
ATOM 1931 O O . PHE B 1 71 ? 0.983 6.941 3.521 1 98.81 71 PHE B O 1
ATOM 1938 N N . TYR B 1 72 ? 1.858 6.293 5.516 1 98.44 72 TYR B N 1
ATOM 1939 C CA . TYR B 1 72 ? 3.186 6.059 4.957 1 98.44 72 TYR B CA 1
ATOM 1940 C C . TYR B 1 72 ? 3.797 4.781 5.523 1 98.44 72 TYR B C 1
ATOM 1942 O O . TYR B 1 72 ? 3.289 4.223 6.496 1 98.44 72 TYR B O 1
ATOM 1950 N N . VAL B 1 73 ? 4.812 4.27 4.844 1 97.44 73 VAL B N 1
ATOM 1951 C CA . VAL B 1 73 ? 5.742 3.287 5.391 1 97.44 73 VAL B CA 1
ATOM 1952 C C . VAL B 1 73 ? 7.18 3.764 5.184 1 97.44 73 VAL B C 1
ATOM 1954 O O . VAL B 1 73 ? 7.449 4.57 4.289 1 97.44 73 VAL B O 1
ATOM 1957 N N . ASP B 1 74 ? 8.078 3.283 5.98 1 95.88 74 ASP B N 1
ATOM 1958 C CA . ASP B 1 74 ? 9.438 3.822 6.031 1 95.88 74 ASP B CA 1
ATOM 1959 C C . ASP B 1 74 ? 10.211 3.463 4.766 1 95.88 74 ASP B C 1
ATOM 1961 O O . ASP B 1 74 ? 11.102 4.203 4.348 1 95.88 74 ASP B O 1
ATOM 1965 N N . TRP B 1 75 ? 9.906 2.393 4.105 1 94.38 75 TRP B N 1
ATOM 1966 C CA . TRP B 1 75 ? 10.688 1.885 2.99 1 94.38 75 TRP B CA 1
ATOM 1967 C C . TRP B 1 75 ? 10.172 2.426 1.663 1 94.38 75 TRP B C 1
ATOM 1969 O O . TRP B 1 75 ? 10.688 2.082 0.598 1 94.38 75 TRP B O 1
ATOM 1979 N N . CYS B 1 76 ? 9.234 3.152 1.701 1 96.44 76 CYS B N 1
ATOM 1980 C CA . CYS B 1 76 ? 8.594 3.629 0.477 1 96.44 76 CYS B CA 1
ATOM 1981 C C . CYS B 1 76 ? 9.336 4.836 -0.087 1 96.44 76 CYS B C 1
ATOM 1983 O O . CYS B 1 76 ? 9.414 5.879 0.561 1 96.44 76 CYS B O 1
ATOM 1985 N N . ARG B 1 77 ? 9.781 4.746 -1.25 1 93.69 77 ARG B N 1
ATOM 1986 C CA . ARG B 1 77 ? 10.547 5.824 -1.874 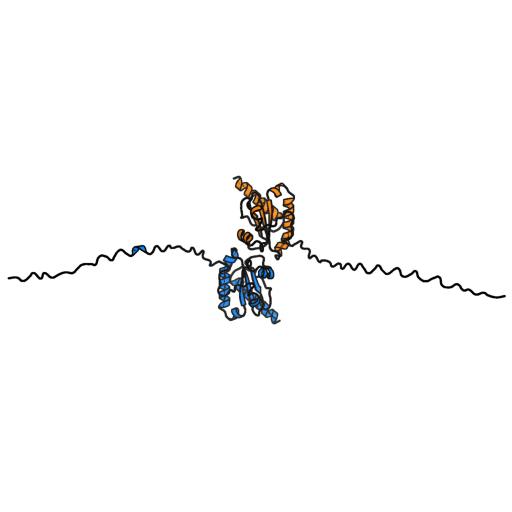1 93.69 77 ARG B CA 1
ATOM 1987 C C . ARG B 1 77 ? 9.68 7.062 -2.082 1 93.69 77 ARG B C 1
ATOM 1989 O O . ARG B 1 77 ? 10.125 8.188 -1.833 1 93.69 77 ARG B O 1
ATOM 1996 N N . TYR B 1 78 ? 8.484 6.898 -2.539 1 95.06 78 TYR B N 1
ATOM 1997 C CA . TYR B 1 78 ? 7.594 8.023 -2.789 1 95.06 78 TYR B CA 1
ATOM 1998 C C . TYR B 1 78 ? 7.207 8.711 -1.486 1 95.06 78 TYR B C 1
ATOM 2000 O O . TYR B 1 78 ? 6.98 9.922 -1.46 1 95.06 78 TYR B O 1
ATOM 2008 N N . CYS B 1 79 ? 7.098 7.914 -0.403 1 97.62 79 CYS B N 1
ATOM 2009 C CA . CYS B 1 79 ? 6.867 8.5 0.914 1 97.62 79 CYS B CA 1
ATOM 2010 C C . CYS B 1 79 ? 8.023 9.398 1.324 1 97.62 79 CYS B C 1
ATOM 2012 O O . CYS B 1 79 ? 7.812 10.484 1.854 1 97.62 79 CYS B O 1
ATOM 2014 N N . ARG B 1 80 ? 9.141 8.922 1.055 1 96.56 80 ARG B N 1
ATOM 2015 C CA . ARG B 1 80 ? 10.336 9.695 1.384 1 96.56 80 ARG B CA 1
ATOM 2016 C C . ARG B 1 80 ? 10.383 10.992 0.581 1 96.56 80 ARG B C 1
ATOM 2018 O O . ARG B 1 80 ? 10.703 12.055 1.123 1 96.56 80 ARG B O 1
ATOM 2025 N N . GLU B 1 81 ? 10.086 10.914 -0.65 1 94.62 81 GLU B N 1
ATOM 2026 C CA . GLU B 1 81 ? 10.062 12.086 -1.518 1 94.62 81 GLU B CA 1
ATOM 2027 C C . GLU B 1 81 ? 9 13.086 -1.069 1 94.62 81 GLU B C 1
ATOM 2029 O O . GLU B 1 81 ? 9.18 14.297 -1.219 1 94.62 81 GLU B O 1
ATOM 2034 N N . PHE B 1 82 ? 7.945 12.625 -0.569 1 96.94 82 PHE B N 1
ATOM 2035 C CA . PHE B 1 82 ? 6.816 13.453 -0.155 1 96.94 82 PHE B CA 1
ATOM 2036 C C . PHE B 1 82 ? 7.055 14.039 1.23 1 96.94 82 PHE B C 1
ATOM 2038 O O . PHE B 1 82 ? 6.387 15 1.626 1 96.94 82 PHE B O 1
ATOM 2045 N N . ALA B 1 83 ? 7.953 13.477 1.981 1 97.56 83 ALA B N 1
ATOM 2046 C CA . ALA B 1 83 ? 8.133 13.781 3.398 1 97.56 83 ALA B CA 1
ATOM 2047 C C . ALA B 1 83 ? 8.438 15.266 3.607 1 97.56 83 ALA B C 1
ATOM 2049 O O . ALA B 1 83 ? 7.863 15.906 4.488 1 97.56 83 ALA B O 1
ATOM 2050 N N . SER B 1 84 ? 9.344 15.812 2.822 1 96.62 84 SER B N 1
ATOM 2051 C CA . SER B 1 84 ? 9.727 17.203 2.973 1 96.62 84 SER B CA 1
ATOM 2052 C C . SER B 1 84 ? 8.539 18.141 2.719 1 96.62 84 SER B C 1
ATOM 2054 O O . SER B 1 84 ? 8.344 19.109 3.441 1 96.62 84 SER B O 1
ATOM 2056 N N . LEU B 1 85 ? 7.828 17.875 1.693 1 96.94 85 LEU B N 1
ATOM 2057 C CA . LEU B 1 85 ? 6.645 18.656 1.359 1 96.94 85 LEU B CA 1
ATOM 2058 C C . LEU B 1 85 ? 5.629 18.609 2.496 1 96.94 85 LEU B C 1
ATOM 2060 O O . LEU B 1 85 ? 5.059 19.641 2.863 1 96.94 85 LEU B O 1
ATOM 2064 N N . TYR B 1 86 ? 5.43 17.453 3.037 1 98.31 86 TYR B N 1
ATOM 2065 C CA . TYR B 1 86 ? 4.449 17.281 4.102 1 98.31 86 TYR B CA 1
ATOM 2066 C C . TYR B 1 86 ? 4.887 18.016 5.367 1 98.31 86 TYR B C 1
ATOM 2068 O O . TYR B 1 86 ? 4.059 18.594 6.078 1 98.31 86 TYR B O 1
ATOM 2076 N N . ASP B 1 87 ? 6.141 17.938 5.602 1 98.25 87 ASP B N 1
ATOM 2077 C CA . ASP B 1 87 ? 6.742 18.688 6.699 1 98.25 87 ASP B CA 1
ATOM 2078 C C . ASP B 1 87 ? 6.492 20.188 6.543 1 98.25 87 ASP B C 1
ATOM 2080 O O . ASP B 1 87 ? 6.047 20.859 7.48 1 98.25 87 ASP B O 1
ATOM 2084 N N . GLU B 1 88 ? 6.734 20.688 5.363 1 97.88 88 GLU B N 1
ATOM 2085 C CA . GLU B 1 88 ? 6.504 22.109 5.074 1 97.88 88 GLU B CA 1
ATOM 2086 C C . GLU B 1 88 ? 5.031 22.469 5.23 1 97.88 88 GLU B C 1
ATOM 2088 O O . GLU B 1 88 ? 4.707 23.547 5.727 1 97.88 88 GLU B O 1
ATOM 2093 N N . PHE B 1 89 ? 4.203 21.609 4.836 1 98.62 89 PHE B N 1
ATOM 2094 C CA . PHE B 1 89 ? 2.77 21.844 4.957 1 98.62 89 PHE B CA 1
ATOM 2095 C C . PHE B 1 89 ? 2.359 21.938 6.426 1 98.62 89 PHE B C 1
ATOM 2097 O O . PHE B 1 89 ? 1.583 22.812 6.801 1 98.62 89 PHE B O 1
ATOM 2104 N N . GLY B 1 90 ? 2.869 21 7.215 1 98.69 90 GLY B N 1
ATOM 2105 C CA . GLY B 1 90 ? 2.629 21.094 8.648 1 98.69 90 GLY B CA 1
ATOM 2106 C C . GLY B 1 90 ? 3.041 22.422 9.242 1 98.69 90 GLY B C 1
ATOM 2107 O O . GLY B 1 90 ? 2.283 23.031 10.008 1 98.69 90 GLY B O 1
ATOM 2108 N N . LYS B 1 91 ? 4.176 22.891 8.867 1 98.56 91 LYS B N 1
ATOM 2109 C CA . LYS B 1 91 ? 4.676 24.172 9.352 1 98.56 91 LYS B CA 1
ATOM 2110 C C . LYS B 1 91 ? 3.793 25.328 8.883 1 98.56 91 LYS B C 1
ATOM 2112 O O . LYS B 1 91 ? 3.529 26.266 9.633 1 98.56 91 LYS B O 1
ATOM 2117 N N . TYR B 1 92 ? 3.428 25.234 7.652 1 98.44 92 TYR B N 1
ATOM 2118 C CA . TYR B 1 92 ? 2.537 26.234 7.074 1 98.44 92 TYR B CA 1
ATOM 2119 C C . TYR B 1 92 ? 1.254 26.359 7.891 1 98.44 92 TYR B C 1
ATOM 2121 O O . TYR B 1 92 ? 0.818 27.469 8.211 1 98.44 92 TYR B O 1
ATOM 2129 N N . VAL B 1 93 ? 0.665 25.266 8.234 1 98.5 93 VAL B N 1
ATOM 2130 C CA . VAL B 1 93 ? -0.578 25.234 9 1 98.5 93 VAL B CA 1
ATOM 2131 C C . VAL B 1 93 ? -0.332 25.766 10.414 1 98.5 93 VAL B C 1
ATOM 2133 O O . VAL B 1 93 ? -1.106 26.578 10.922 1 98.5 93 VAL B O 1
ATOM 2136 N N . GLN B 1 94 ? 0.746 25.312 11.016 1 97.81 94 GLN B N 1
ATOM 2137 C CA . GLN B 1 94 ? 1.076 25.688 12.383 1 97.81 94 GLN B CA 1
ATOM 2138 C C . GLN B 1 94 ? 1.313 27.203 12.492 1 97.81 94 GLN B C 1
ATOM 2140 O O . GLN B 1 94 ? 0.981 27.812 13.508 1 97.81 94 GLN B O 1
ATOM 2145 N N . ALA B 1 95 ? 1.832 27.781 11.492 1 97.81 95 ALA B N 1
ATOM 2146 C CA . ALA B 1 95 ? 2.227 29.188 11.5 1 97.81 95 ALA B CA 1
ATOM 2147 C C . ALA B 1 95 ? 1.012 30.094 11.352 1 97.81 95 ALA B C 1
ATOM 2149 O O . ALA B 1 95 ? 1.11 31.312 11.539 1 97.81 95 ALA B O 1
ATOM 2150 N N . ARG B 1 96 ? -0.067 29.578 11.016 1 97.56 96 ARG B N 1
ATOM 2151 C CA . ARG B 1 96 ? -1.281 30.344 10.781 1 97.56 96 ARG B CA 1
ATOM 2152 C C . ARG B 1 96 ? -2.359 29.984 11.797 1 97.56 96 ARG B C 1
ATOM 2154 O O . ARG B 1 96 ? -3.037 28.969 11.664 1 97.56 96 ARG B O 1
ATOM 2161 N N . SER B 1 97 ? -2.635 30.797 12.68 1 96.12 97 SER B N 1
ATOM 2162 C CA . SER B 1 97 ? -3.49 30.562 13.836 1 96.12 97 SER B CA 1
ATOM 2163 C C . SER B 1 97 ? -4.887 30.109 13.414 1 96.12 97 SER B C 1
ATOM 2165 O O . SER B 1 97 ? -5.445 29.172 13.984 1 96.12 97 SER B O 1
ATOM 2167 N N . GLU B 1 98 ? -5.465 30.75 12.453 1 95.19 98 GLU B N 1
ATOM 2168 C CA . GLU B 1 98 ? -6.812 30.406 12 1 95.19 98 GLU B CA 1
ATOM 2169 C C . GLU B 1 98 ? -6.855 28.984 11.422 1 95.19 98 GLU B C 1
ATOM 2171 O O . GLU B 1 98 ? -7.809 28.25 11.656 1 95.19 98 GLU B O 1
ATOM 2176 N N . LEU B 1 99 ? -5.836 28.672 10.688 1 96.81 99 LEU B N 1
ATOM 2177 C CA . LEU B 1 99 ? -5.777 27.359 10.07 1 96.81 99 LEU B CA 1
ATOM 2178 C C . LEU B 1 99 ? -5.484 26.281 11.102 1 96.81 99 LEU B C 1
ATOM 2180 O O . LEU B 1 99 ? -6.082 25.203 11.07 1 96.81 99 LEU B O 1
ATOM 2184 N N . GLN B 1 100 ? -4.609 26.578 11.992 1 96.81 100 GLN B N 1
ATOM 2185 C CA . GLN B 1 100 ? -4.238 25.625 13.023 1 96.81 100 GLN B CA 1
ATOM 2186 C C . GLN B 1 100 ? -5.426 25.281 13.922 1 96.81 100 GLN B C 1
ATOM 2188 O O . GLN B 1 100 ? -5.531 24.172 14.43 1 96.81 100 GLN B O 1
ATOM 2193 N N . GLN B 1 101 ? -6.289 26.188 14.078 1 97.19 101 GLN B N 1
ATOM 2194 C CA . GLN B 1 101 ? -7.469 25.984 14.906 1 97.19 101 GLN B CA 1
ATOM 2195 C C . GLN B 1 101 ? -8.492 25.109 14.195 1 97.19 101 GLN B C 1
ATOM 2197 O O . GLN B 1 101 ? -9.367 24.516 14.828 1 97.19 101 GLN B O 1
ATOM 2202 N N . ARG B 1 102 ? -8.375 24.984 12.875 1 97.5 102 ARG B N 1
ATOM 2203 C CA . ARG B 1 102 ? -9.406 24.297 12.102 1 97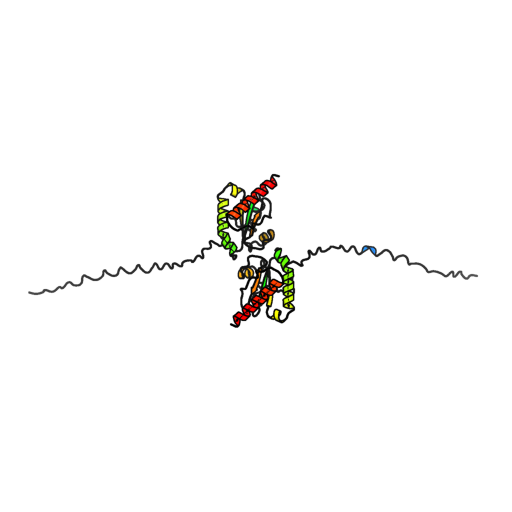.5 102 ARG B CA 1
ATOM 2204 C C . ARG B 1 102 ? -8.883 22.984 11.523 1 97.5 102 ARG B C 1
ATOM 2206 O O . ARG B 1 102 ? -9.664 22.141 11.086 1 97.5 102 ARG B O 1
ATOM 2213 N N . LEU B 1 103 ? -7.582 22.875 11.477 1 98.75 103 LEU B N 1
ATOM 2214 C CA . LEU B 1 103 ? -6.98 21.766 10.75 1 98.75 103 LEU B CA 1
ATOM 2215 C C . LEU B 1 103 ? -5.848 21.141 11.555 1 98.75 103 LEU B C 1
ATOM 2217 O O . LEU B 1 103 ? -4.934 21.828 11.992 1 98.75 103 LEU B O 1
ATOM 2221 N N . VAL B 1 104 ? -5.938 19.828 11.805 1 98.88 104 VAL B N 1
ATOM 2222 C CA . VAL B 1 104 ? -4.828 19.047 12.328 1 98.88 104 VAL B CA 1
ATOM 2223 C C . VAL B 1 104 ? -4.121 18.312 11.18 1 98.88 104 VAL B C 1
ATOM 2225 O O . VAL B 1 104 ? -4.777 17.75 10.305 1 98.88 104 VAL B O 1
ATOM 2228 N N . VAL B 1 105 ? -2.836 18.422 11.109 1 98.94 105 VAL B N 1
ATOM 2229 C CA . VAL B 1 105 ? -2.033 17.656 10.164 1 98.94 105 VAL B CA 1
ATOM 2230 C C . VAL B 1 105 ? -1.408 16.453 10.867 1 98.94 105 VAL B C 1
ATOM 2232 O O . VAL B 1 105 ? -0.692 16.609 11.859 1 98.94 105 VAL B O 1
ATOM 2235 N N . GLY B 1 106 ? -1.775 15.273 10.445 1 98.94 106 GLY B N 1
ATOM 2236 C CA . GLY B 1 106 ? -1.284 14.047 11.055 1 98.94 106 GLY B CA 1
ATOM 2237 C C . GLY B 1 106 ? -0.68 13.086 10.055 1 98.94 106 GLY B C 1
ATOM 2238 O O . GLY B 1 106 ? -0.93 13.195 8.852 1 98.94 106 GLY B O 1
ATOM 2239 N N . LYS B 1 107 ? 0.096 12.188 10.469 1 98.94 107 LYS B N 1
ATOM 2240 C CA . LYS B 1 107 ? 0.618 11.086 9.664 1 98.94 107 LYS B CA 1
ATOM 2241 C C . LYS B 1 107 ? 0.524 9.766 10.422 1 98.94 107 LYS B C 1
ATOM 2243 O O . LYS B 1 107 ? 0.611 9.742 11.656 1 98.94 107 LYS B O 1
ATOM 2248 N N . VAL B 1 108 ? 0.352 8.672 9.711 1 98.94 108 VAL B N 1
ATOM 2249 C CA . VAL B 1 108 ? 0.122 7.336 10.25 1 98.94 108 VAL B CA 1
ATOM 2250 C C . VAL B 1 108 ? 1.103 6.348 9.617 1 98.94 108 VAL B C 1
ATOM 2252 O O . VAL B 1 108 ? 1.156 6.215 8.398 1 98.94 108 VAL B O 1
ATOM 2255 N N . ASN B 1 109 ? 1.918 5.715 10.43 1 98.44 109 ASN B N 1
ATOM 2256 C CA . ASN B 1 109 ? 2.67 4.57 9.922 1 98.44 109 ASN B CA 1
ATOM 2257 C C . ASN B 1 109 ? 1.766 3.367 9.672 1 98.44 109 ASN B C 1
ATOM 2259 O O . ASN B 1 109 ? 1.294 2.738 10.625 1 98.44 109 ASN B O 1
ATOM 2263 N N . ALA B 1 110 ? 1.598 3.053 8.422 1 97.25 110 ALA B N 1
ATOM 2264 C CA . ALA B 1 110 ? 0.59 2.07 8.031 1 97.25 110 ALA B CA 1
ATOM 2265 C C . ALA B 1 110 ? 0.941 0.683 8.562 1 97.25 110 ALA B C 1
ATOM 2267 O O . ALA B 1 110 ? 0.051 -0.111 8.875 1 97.25 110 ALA B O 1
ATOM 2268 N N . LEU B 1 111 ? 2.209 0.356 8.641 1 93.75 111 LEU B N 1
ATOM 2269 C CA . LEU B 1 111 ? 2.627 -0.943 9.156 1 93.75 111 LEU B CA 1
ATOM 2270 C C . LEU B 1 111 ? 2.285 -1.077 10.641 1 93.75 111 LEU B C 1
ATOM 2272 O O . LEU B 1 111 ? 1.784 -2.117 11.07 1 93.75 111 LEU B O 1
ATOM 2276 N N . ASN B 1 112 ? 2.475 -0.047 11.367 1 95.69 112 ASN B N 1
ATOM 2277 C CA . ASN B 1 112 ? 2.303 -0.071 12.812 1 95.69 112 ASN B CA 1
ATOM 2278 C C . ASN B 1 112 ? 0.835 0.075 13.203 1 95.69 112 ASN B C 1
ATOM 2280 O O . ASN B 1 112 ? 0.447 -0.285 14.32 1 95.69 112 ASN B O 1
ATOM 2284 N N . GLU B 1 113 ? 0.094 0.696 12.305 1 97.5 113 GLU B N 1
ATOM 2285 C CA . GLU B 1 113 ? -1.296 1.014 12.617 1 97.5 113 GLU B CA 1
ATOM 2286 C C . GLU B 1 113 ? -2.248 0.385 11.602 1 97.5 113 GLU B C 1
ATOM 2288 O O . GLU B 1 113 ? -2.992 1.092 10.922 1 97.5 113 GLU B O 1
ATOM 2293 N N . ALA B 1 114 ? -2.299 -0.969 11.609 1 94.56 114 ALA B N 1
ATOM 2294 C CA . ALA B 1 114 ? -3.051 -1.748 10.625 1 94.56 114 ALA B CA 1
ATOM 2295 C C . ALA B 1 114 ? -4.547 -1.473 10.742 1 94.56 114 ALA B C 1
ATOM 2297 O O . ALA B 1 114 ? -5.25 -1.409 9.727 1 94.56 114 ALA B O 1
ATOM 2298 N N . LEU B 1 115 ? -4.969 -1.284 11.984 1 96.31 115 LEU B N 1
ATOM 2299 C CA . LEU B 1 115 ? -6.398 -1.064 12.188 1 96.31 115 LEU B CA 1
ATOM 2300 C C . LEU B 1 115 ? -6.824 0.284 11.617 1 96.31 115 LEU B C 1
ATOM 2302 O O . LEU B 1 115 ? -7.891 0.394 11 1 96.31 115 LEU B O 1
ATOM 2306 N N . ILE B 1 116 ? -6.031 1.277 11.797 1 98.31 116 ILE B N 1
ATOM 2307 C CA . ILE B 1 116 ? -6.355 2.592 11.25 1 98.31 116 ILE B CA 1
ATOM 2308 C C . ILE B 1 116 ? -6.305 2.543 9.727 1 98.31 116 ILE B C 1
ATOM 2310 O O . ILE B 1 116 ? -7.191 3.07 9.047 1 98.31 116 ILE B O 1
ATOM 2314 N N . GLN B 1 117 ? -5.234 1.955 9.195 1 97.38 117 GLN B N 1
ATOM 2315 C CA . GLN B 1 117 ? -5.105 1.826 7.746 1 97.38 117 GLN B CA 1
ATOM 2316 C C . GLN B 1 117 ? -6.324 1.13 7.148 1 97.38 117 GLN B C 1
ATOM 2318 O O . GLN B 1 117 ? -6.848 1.558 6.113 1 97.38 117 GLN B O 1
ATOM 2323 N N . ARG B 1 118 ? -6.758 0.02 7.777 1 96.44 118 ARG B N 1
ATOM 2324 C CA . ARG B 1 118 ? -7.922 -0.728 7.312 1 96.44 118 ARG B CA 1
ATOM 2325 C C . ARG B 1 118 ? -9.18 0.137 7.344 1 96.44 118 ARG B C 1
ATOM 2327 O O . ARG B 1 118 ? -9.977 0.116 6.402 1 96.44 118 ARG B O 1
ATOM 2334 N N . GLN B 1 119 ? -9.328 0.873 8.406 1 97.25 119 GLN B N 1
ATOM 2335 C CA . GLN B 1 119 ? -10.484 1.749 8.547 1 97.25 119 GLN B CA 1
ATOM 2336 C C . GLN B 1 119 ? -10.609 2.688 7.352 1 97.25 119 GLN B C 1
ATOM 2338 O O . GLN B 1 119 ? -11.719 3.004 6.914 1 97.25 119 GLN B O 1
ATOM 2343 N N . TYR B 1 120 ? -9.484 3.109 6.812 1 98.25 120 TYR B N 1
ATOM 2344 C CA . TYR B 1 120 ? -9.5 4.086 5.73 1 98.25 120 TYR B CA 1
ATOM 2345 C C . TYR B 1 120 ? -9.305 3.404 4.379 1 98.25 120 TYR B C 1
ATOM 2347 O O . TYR B 1 120 ? -9.133 4.074 3.359 1 98.25 120 TYR B O 1
ATOM 2355 N N . ASN B 1 121 ? -9.227 2.053 4.395 1 97.12 121 ASN B N 1
ATOM 2356 C CA . ASN B 1 121 ? -9.102 1.252 3.182 1 97.12 121 ASN B CA 1
ATOM 2357 C C . ASN B 1 121 ? -7.875 1.658 2.369 1 97.12 121 ASN B C 1
ATOM 2359 O O . ASN B 1 121 ? -7.953 1.793 1.147 1 97.12 121 ASN B O 1
ATOM 2363 N N . VAL B 1 122 ? -6.816 1.924 3.016 1 97.69 122 VAL B N 1
ATOM 2364 C CA . VAL B 1 122 ? -5.586 2.346 2.357 1 97.69 122 VAL B CA 1
ATOM 2365 C C . VAL B 1 122 ? -4.914 1.145 1.695 1 97.69 122 VAL B C 1
ATOM 2367 O O . VAL B 1 122 ? -4.688 0.12 2.342 1 97.69 122 VAL B O 1
ATOM 2370 N N . SER B 1 123 ? -4.543 1.31 0.409 1 96.19 123 SER B N 1
ATOM 2371 C CA . SER B 1 123 ? -3.941 0.206 -0.333 1 96.19 123 SER B CA 1
ATOM 2372 C C . SER B 1 123 ? -2.709 0.665 -1.104 1 96.19 123 SER B C 1
ATOM 2374 O O . SER B 1 123 ? -2.215 -0.051 -1.979 1 96.19 123 SER B O 1
ATOM 2376 N N . SER B 1 124 ? -2.219 1.856 -0.886 1 96.31 124 SER B N 1
ATOM 2377 C CA . SER B 1 124 ? -1.015 2.408 -1.497 1 96.31 124 SER B CA 1
ATOM 2378 C C . SER B 1 124 ? -0.428 3.531 -0.647 1 96.31 124 SER B C 1
ATOM 2380 O O . SER B 1 124 ? -1.138 4.148 0.149 1 96.31 124 SER B O 1
ATOM 2382 N N . TYR B 1 125 ? 0.879 3.764 -0.827 1 97.19 125 TYR B N 1
ATOM 2383 C CA . TYR B 1 125 ? 1.55 4.785 -0.029 1 97.19 125 TYR B CA 1
ATOM 2384 C C . TYR B 1 125 ? 2.373 5.715 -0.912 1 97.19 125 TYR B C 1
ATOM 2386 O O . TYR B 1 125 ? 2.92 5.289 -1.933 1 97.19 125 TYR B O 1
ATOM 2394 N N . PRO B 1 126 ? 2.438 6.977 -0.578 1 98 126 PRO B N 1
ATOM 2395 C CA . PRO B 1 126 ? 1.603 7.562 0.474 1 98 126 PRO B CA 1
ATOM 2396 C C . PRO B 1 126 ? 0.153 7.758 0.036 1 98 126 PRO B C 1
ATOM 2398 O O . PRO B 1 126 ? -0.118 7.938 -1.154 1 98 126 PRO B O 1
ATOM 2401 N N . THR B 1 127 ? -0.735 7.582 0.905 1 98.5 127 THR B N 1
ATOM 2402 C CA . THR B 1 127 ? -2.119 8.023 0.754 1 98.5 127 THR B CA 1
ATOM 2403 C C . THR B 1 127 ? -2.432 9.172 1.709 1 98.5 127 THR B C 1
ATOM 2405 O O . THR B 1 127 ? -2.07 9.117 2.887 1 98.5 127 THR B O 1
ATOM 2408 N N . VAL B 1 128 ? -2.996 10.258 1.196 1 98.81 128 VAL B N 1
ATOM 2409 C CA . VAL B 1 128 ? -3.367 11.422 1.993 1 98.81 128 VAL B CA 1
ATOM 2410 C C . VAL B 1 128 ? -4.883 11.602 1.974 1 98.81 128 VAL B C 1
ATOM 2412 O O . VAL B 1 128 ? -5.5 11.609 0.906 1 98.81 128 VAL B O 1
ATOM 2415 N N . ILE B 1 129 ? -5.449 11.75 3.172 1 98.81 129 ILE B N 1
ATOM 2416 C CA . ILE B 1 129 ? -6.898 11.82 3.318 1 98.81 129 ILE B CA 1
ATOM 2417 C C . ILE B 1 129 ? -7.277 13.008 4.199 1 98.81 129 ILE B C 1
ATOM 2419 O O . ILE B 1 129 ? -6.699 13.203 5.27 1 98.81 129 ILE B O 1
ATOM 2423 N N . LEU B 1 130 ? -8.195 13.82 3.748 1 98.88 130 LEU B N 1
ATOM 2424 C CA . LEU B 1 130 ? -8.773 14.859 4.586 1 98.88 130 LEU B CA 1
ATOM 2425 C C . LEU B 1 130 ? -10.07 14.383 5.238 1 98.88 130 LEU B C 1
ATOM 2427 O O . LEU B 1 130 ? -11.039 14.078 4.543 1 98.88 130 LEU B O 1
ATOM 2431 N N . VAL B 1 131 ? -10.062 14.375 6.539 1 98.75 131 VAL B N 1
ATOM 2432 C CA . VAL B 1 131 ? -11.195 13.914 7.332 1 98.75 131 VAL B CA 1
ATOM 2433 C C . VAL B 1 131 ? -11.945 15.109 7.918 1 98.75 131 VAL B C 1
ATOM 2435 O O . VAL B 1 131 ? -11.359 15.914 8.648 1 98.75 131 VAL B O 1
ATOM 2438 N N . PRO B 1 132 ? -13.203 15.227 7.613 1 98.12 132 PRO B N 1
ATOM 2439 C CA . PRO B 1 132 ? -13.969 16.344 8.164 1 98.12 132 PRO B CA 1
ATOM 2440 C C . PRO B 1 132 ? -14.234 16.203 9.664 1 98.12 132 PRO B C 1
ATOM 2442 O O . PRO B 1 132 ? -14.07 15.109 10.219 1 98.12 132 PRO B O 1
ATOM 2445 N N . PRO B 1 133 ? -14.648 17.328 10.312 1 97.31 133 PRO B N 1
ATOM 2446 C CA . PRO B 1 133 ? -15.016 17.25 11.727 1 97.31 133 PRO B CA 1
ATOM 2447 C C . PRO B 1 133 ? -16.109 16.219 12 1 97.31 133 PRO B C 1
ATOM 2449 O O . PRO B 1 133 ? -17 16.016 11.172 1 97.31 133 PRO B O 1
ATOM 2452 N N . ASN B 1 134 ? -15.969 15.43 13.094 1 97.31 134 ASN B N 1
ATOM 2453 C CA . ASN B 1 134 ? -16.969 14.5 13.617 1 97.31 134 ASN B CA 1
ATOM 2454 C C . ASN B 1 134 ? -17.125 13.281 12.711 1 97.31 134 ASN B C 1
ATOM 2456 O O . ASN B 1 134 ? -18.172 12.625 12.734 1 97.31 134 ASN B O 1
ATOM 2460 N N . LYS B 1 135 ? -16.156 13.07 11.844 1 97.62 135 LYS B N 1
ATOM 2461 C CA . LYS B 1 135 ? -16.188 11.922 10.945 1 97.62 135 LYS B CA 1
ATOM 2462 C C . LYS B 1 135 ? -14.938 11.07 11.109 1 97.62 135 LYS B C 1
ATOM 2464 O O . LYS B 1 135 ? -13.953 11.5 11.719 1 97.62 135 LYS B O 1
ATOM 2469 N N . HIS B 1 136 ? -15.016 9.859 10.617 1 98.38 136 HIS B N 1
ATOM 2470 C CA . HIS B 1 136 ? -13.883 8.938 10.57 1 98.38 136 HIS B CA 1
ATOM 2471 C C . HIS B 1 136 ? -13.656 8.406 9.156 1 98.38 136 HIS B C 1
ATOM 2473 O O . HIS B 1 136 ? -13.125 7.312 8.977 1 98.38 136 HIS B O 1
ATOM 2479 N N . THR B 1 137 ? -14.156 9.055 8.148 1 97.69 137 THR B N 1
ATOM 2480 C CA . THR B 1 137 ? -13.93 8.883 6.719 1 97.69 137 THR B CA 1
ATOM 2481 C C . THR B 1 137 ? -13.617 10.219 6.055 1 97.69 137 THR B C 1
ATOM 2483 O O . THR B 1 137 ? -13.891 11.281 6.621 1 97.69 137 THR B O 1
ATOM 2486 N N . GLY B 1 138 ? -12.969 10.18 4.988 1 97.88 138 GLY B N 1
ATOM 2487 C CA . GLY B 1 138 ? -12.578 11.438 4.375 1 97.88 138 GLY B CA 1
ATOM 2488 C C . GLY B 1 138 ? -12.367 11.336 2.879 1 97.88 138 GLY B C 1
ATOM 2489 O O . GLY B 1 138 ? -12.734 10.336 2.262 1 97.88 138 GLY B O 1
ATOM 2490 N N . VAL B 1 139 ? -11.898 12.406 2.316 1 97.81 139 VAL B N 1
ATOM 2491 C CA . VAL B 1 139 ? -11.641 12.531 0.885 1 97.81 139 VAL B CA 1
ATOM 2492 C C . VAL B 1 139 ? -10.156 12.312 0.606 1 97.81 139 VAL B C 1
ATOM 2494 O O . VAL B 1 139 ? -9.297 12.914 1.255 1 97.81 139 VAL B O 1
ATOM 2497 N N . VAL B 1 140 ? -9.891 11.445 -0.365 1 98.19 140 VAL B N 1
ATOM 2498 C CA . VAL B 1 140 ? -8.516 11.102 -0.713 1 98.19 140 VAL B CA 1
ATOM 2499 C C . VAL B 1 140 ? -7.934 12.18 -1.631 1 98.19 140 VAL B C 1
ATOM 2501 O O . VAL B 1 140 ? -8.602 12.625 -2.566 1 98.19 140 VAL B O 1
ATOM 2504 N N . PHE B 1 141 ? -6.719 12.617 -1.35 1 98.38 141 PHE B N 1
ATOM 2505 C CA . PHE B 1 141 ? -5.949 13.516 -2.201 1 98.38 141 PHE B CA 1
ATOM 2506 C C . PHE B 1 141 ? -5.387 12.773 -3.406 1 98.38 141 PHE B C 1
ATOM 2508 O O . PHE B 1 141 ? -4.531 11.898 -3.258 1 98.38 141 PHE B O 1
ATOM 2515 N N . THR B 1 142 ? -5.824 13.047 -4.629 1 95.12 142 THR B N 1
ATOM 2516 C CA . THR B 1 142 ? -5.434 12.281 -5.809 1 95.12 142 THR B CA 1
ATOM 2517 C C . THR B 1 142 ? -4.672 13.164 -6.793 1 95.12 142 THR B C 1
ATOM 2519 O O . THR B 1 142 ? -4.117 12.672 -7.777 1 95.12 142 THR B O 1
ATOM 2522 N N . GLU B 1 143 ? -4.547 14.438 -6.59 1 89.62 143 GLU B N 1
ATOM 2523 C CA . GLU B 1 143 ? -3.861 15.359 -7.492 1 89.62 143 GLU B CA 1
ATOM 2524 C C . GLU B 1 143 ? -2.348 15.195 -7.395 1 89.62 143 GLU B C 1
ATOM 2526 O O . GLU B 1 143 ? -1.854 14.305 -6.703 1 89.62 143 GLU B O 1
ATOM 2531 N N . ASN B 1 144 ? -1.688 16.031 -8.219 1 87 144 ASN B N 1
ATOM 2532 C CA . ASN B 1 144 ? -0.231 15.977 -8.172 1 87 144 ASN B CA 1
ATOM 2533 C C . ASN B 1 144 ? 0.295 16.328 -6.785 1 87 144 ASN B C 1
ATOM 2535 O O . ASN B 1 144 ? -0.213 17.25 -6.137 1 87 144 ASN B O 1
ATOM 2539 N N . ARG B 1 145 ? 1.24 15.633 -6.422 1 86.5 145 ARG B N 1
ATOM 2540 C CA . ARG B 1 145 ? 1.711 15.75 -5.047 1 86.5 145 ARG B CA 1
ATOM 2541 C C . ARG B 1 145 ? 2.742 16.859 -4.914 1 86.5 145 ARG B C 1
ATOM 2543 O O . ARG B 1 145 ? 3.912 16.609 -4.625 1 86.5 145 ARG B O 1
ATOM 2550 N N . ASN B 1 146 ? 2.227 18.031 -5.055 1 93.12 146 ASN B N 1
ATOM 2551 C CA . ASN B 1 146 ? 3.014 19.219 -4.73 1 93.12 146 ASN B CA 1
ATOM 2552 C C . ASN B 1 146 ? 2.289 20.109 -3.732 1 93.12 146 ASN B C 1
ATOM 2554 O O . ASN B 1 146 ? 1.106 19.906 -3.451 1 93.12 146 ASN B O 1
ATOM 2558 N N . PHE B 1 147 ? 3.043 21.094 -3.229 1 96.81 147 PHE B N 1
ATOM 2559 C CA . PHE B 1 147 ? 2.559 21.906 -2.113 1 96.81 147 PHE B CA 1
ATOM 2560 C C . PHE B 1 147 ? 1.287 22.641 -2.498 1 96.81 147 PHE B C 1
ATOM 2562 O O . PHE B 1 147 ? 0.291 22.609 -1.773 1 96.81 147 PHE B O 1
ATOM 2569 N N . ASN B 1 148 ? 1.315 23.281 -3.615 1 97 148 ASN B N 1
ATOM 2570 C CA . ASN B 1 148 ? 0.188 24.109 -4.035 1 97 148 ASN B CA 1
ATOM 2571 C C . ASN B 1 148 ? -1.069 23.266 -4.25 1 97 148 ASN B C 1
ATOM 2573 O O . ASN B 1 148 ? -2.164 23.672 -3.852 1 97 148 ASN B O 1
ATOM 2577 N N . GLN B 1 149 ? -0.906 22.141 -4.871 1 97.5 149 GLN B N 1
ATOM 2578 C CA . GLN B 1 149 ? -2.064 21.281 -5.109 1 97.5 149 GLN B CA 1
ATOM 2579 C C . GLN B 1 149 ? -2.609 20.719 -3.801 1 97.5 149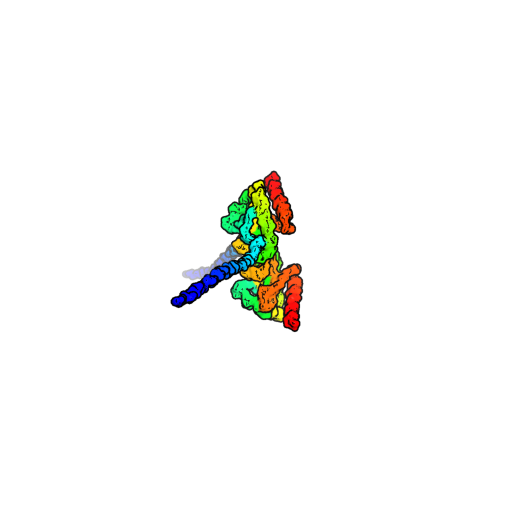 GLN B C 1
ATOM 2581 O O . GLN B 1 149 ? -3.82 20.547 -3.648 1 97.5 149 GLN B O 1
ATOM 2586 N N . LEU B 1 150 ? -1.7 20.391 -2.855 1 98.38 150 LEU B N 1
ATOM 2587 C CA . LEU B 1 150 ? -2.156 19.938 -1.546 1 98.38 150 LEU B CA 1
ATOM 2588 C C . LEU B 1 150 ? -2.934 21.031 -0.829 1 98.38 150 LEU B C 1
ATOM 2590 O O . LEU B 1 150 ? -4.012 20.781 -0.284 1 98.38 150 LEU B O 1
ATOM 2594 N N . LEU B 1 151 ? -2.367 22.219 -0.852 1 97.81 151 LEU B N 1
ATOM 2595 C CA . LEU B 1 151 ? -3.031 23.359 -0.216 1 97.81 151 LEU B CA 1
ATOM 2596 C C . LEU B 1 151 ? -4.398 23.609 -0.844 1 97.81 151 LEU B C 1
ATOM 2598 O O . LEU B 1 151 ? -5.391 23.781 -0.132 1 97.81 151 LEU B O 1
ATOM 2602 N N . ASN B 1 152 ? -4.449 23.625 -2.145 1 97.19 152 ASN B N 1
ATOM 2603 C CA . ASN B 1 152 ? -5.707 23.828 -2.85 1 97.19 152 ASN B CA 1
ATOM 2604 C C . ASN B 1 152 ? -6.73 22.75 -2.508 1 97.19 152 ASN B C 1
ATOM 2606 O O . ASN B 1 152 ? -7.914 23.047 -2.326 1 97.19 152 ASN B O 1
ATOM 2610 N N . PHE B 1 153 ? -6.312 21.531 -2.5 1 98.19 153 PHE B N 1
ATOM 2611 C CA . PHE B 1 153 ? -7.164 20.406 -2.125 1 98.19 153 PHE B CA 1
ATOM 2612 C C . PHE B 1 153 ? -7.777 20.641 -0.748 1 98.19 153 PHE B C 1
ATOM 2614 O O . PHE B 1 153 ? -8.992 20.516 -0.577 1 98.19 153 PHE B O 1
ATOM 2621 N N . VAL B 1 154 ? -6.918 20.953 0.245 1 98.12 154 VAL B N 1
ATOM 2622 C CA . VAL B 1 154 ? -7.363 21.125 1.622 1 98.12 154 VAL B CA 1
ATOM 2623 C C . VAL B 1 154 ? -8.352 22.297 1.699 1 98.12 154 VAL B C 1
ATOM 2625 O O . VAL B 1 154 ? -9.438 22.172 2.268 1 98.12 154 VAL B O 1
ATOM 2628 N N . GLU B 1 155 ? -8.008 23.359 1.103 1 96.38 155 GLU B N 1
ATOM 2629 C CA . GLU B 1 155 ? -8.859 24.547 1.144 1 96.38 155 GLU B CA 1
ATOM 2630 C C . GLU B 1 155 ? -10.203 24.297 0.466 1 96.38 155 GLU B C 1
ATOM 2632 O O . GLU B 1 155 ? -11.25 24.656 1.004 1 96.38 155 GLU B O 1
ATOM 2637 N N . ARG B 1 156 ? -10.156 23.703 -0.64 1 96.19 156 ARG B N 1
ATOM 2638 C CA . ARG B 1 156 ? -11.375 23.422 -1.393 1 96.19 156 ARG B CA 1
ATOM 2639 C C . ARG B 1 156 ? -12.305 22.5 -0.602 1 96.19 156 ARG B C 1
ATOM 2641 O O . ARG B 1 156 ? -13.5 22.766 -0.494 1 96.19 156 ARG B O 1
ATOM 2648 N N . GLU B 1 157 ? -11.727 21.453 -0.041 1 96.12 157 GLU B N 1
ATOM 2649 C CA . GLU B 1 157 ? -12.547 20.469 0.675 1 96.12 157 GLU B CA 1
ATOM 2650 C C . GLU B 1 157 ? -13.086 21.062 1.978 1 96.12 157 GLU B C 1
ATOM 2652 O O . GLU B 1 157 ? -14.195 20.719 2.402 1 96.12 157 GLU B O 1
ATOM 2657 N N . MET B 1 158 ? -12.305 21.906 2.586 1 95.88 158 MET B N 1
ATOM 2658 C CA . MET B 1 158 ? -12.75 22.5 3.84 1 95.88 158 MET B CA 1
ATOM 2659 C C . MET B 1 158 ? -13.891 23.484 3.594 1 95.88 158 MET B C 1
ATOM 2661 O O . MET B 1 158 ? -14.812 23.594 4.402 1 95.88 158 MET B O 1
ATOM 2665 N N . VAL B 1 159 ? -13.852 24.172 2.496 1 91.56 159 VAL B N 1
ATOM 2666 C CA . VAL B 1 159 ? -14.898 25.141 2.158 1 91.56 159 VAL B CA 1
ATOM 2667 C C . VAL B 1 159 ? -16.188 24.391 1.803 1 91.56 159 VAL B C 1
ATOM 2669 O O . VAL B 1 159 ? -17.281 24.828 2.178 1 91.56 159 VAL B O 1
ATOM 2672 N N . LYS B 1 160 ? -16.062 23.344 1.059 1 87.69 160 LYS B N 1
ATOM 2673 C CA . LYS B 1 160 ? -17.234 22.547 0.67 1 87.69 160 LYS B CA 1
ATOM 2674 C C . LYS B 1 160 ? -18.016 22.078 1.896 1 87.69 160 LYS B C 1
ATOM 2676 O O . LYS B 1 160 ? -19.234 22.109 1.906 1 87.69 160 LYS B O 1
ATOM 2681 N N . LYS B 1 161 ? -17.359 21.641 2.869 1 79.12 161 LYS B N 1
ATOM 2682 C CA . LYS B 1 161 ? -18.016 21.062 4.043 1 79.12 161 LYS B CA 1
ATOM 2683 C C . LYS B 1 161 ? -18.625 22.156 4.922 1 79.12 161 LYS B C 1
ATOM 2685 O O . LYS B 1 161 ? -19.656 21.938 5.562 1 79.12 161 LYS B O 1
ATOM 2690 N N . GLU B 1 162 ? -18.031 23.234 4.984 1 71.5 162 GLU B N 1
ATOM 2691 C CA . GLU B 1 162 ? -18.578 24.344 5.754 1 71.5 162 GLU B CA 1
ATOM 2692 C C . GLU B 1 162 ? -19.875 24.875 5.121 1 71.5 162 GLU B C 1
ATOM 2694 O O . GLU B 1 162 ? -20.812 25.234 5.828 1 71.5 162 GLU B O 1
ATOM 2699 N N . TYR B 1 163 ? -19.875 24.766 3.84 1 63.88 163 TYR B N 1
ATOM 2700 C CA . TYR B 1 163 ? -21.094 25.188 3.156 1 63.88 163 TYR B CA 1
ATOM 2701 C C . TYR B 1 163 ? -22.188 24.125 3.275 1 63.88 163 TYR B C 1
ATOM 2703 O O . TYR B 1 163 ? -23.375 24.438 3.314 1 63.88 163 TYR B O 1
ATOM 2711 N N . ALA B 1 164 ? -21.766 22.984 3.312 1 61.72 164 ALA B N 1
ATOM 2712 C CA . ALA B 1 164 ? -22.75 21.906 3.398 1 61.72 164 ALA B CA 1
ATOM 2713 C C . ALA B 1 164 ? -23.438 21.891 4.762 1 61.72 164 ALA B C 1
ATOM 2715 O O . ALA B 1 164 ? -24.594 21.484 4.883 1 61.72 164 ALA B O 1
ATOM 2716 N N . VAL B 1 165 ? -22.797 22.312 5.801 1 56.69 165 VAL B N 1
ATOM 2717 C CA . VAL B 1 165 ? -23.391 22.359 7.133 1 56.69 165 VAL B CA 1
ATOM 2718 C C . VAL B 1 165 ? -24.312 23.578 7.23 1 56.69 165 VAL B C 1
ATOM 2720 O O . VAL B 1 165 ? -25.281 23.578 7.992 1 56.69 165 VAL B O 1
ATOM 2723 N N . THR B 1 166 ? -24.016 24.625 6.492 1 51.88 166 THR B N 1
ATOM 2724 C CA . THR B 1 166 ? -24.859 25.812 6.57 1 51.88 166 THR B CA 1
ATOM 2725 C C . THR B 1 166 ? -26.109 25.656 5.719 1 51.88 166 THR B C 1
ATOM 2727 O O . THR B 1 166 ? -27.078 26.406 5.879 1 51.88 166 THR B O 1
ATOM 2730 N N . GLU B 1 167 ? -26.094 24.781 4.734 1 44.06 167 GLU B N 1
ATOM 2731 C CA . GLU B 1 167 ? -27.344 24.609 4.012 1 44.06 167 GLU B CA 1
ATOM 2732 C C . GLU B 1 167 ? -28.219 23.547 4.656 1 44.06 167 GLU B C 1
ATOM 2734 O O . GLU B 1 167 ? -27.703 22.516 5.113 1 44.06 167 GLU B O 1
#

pLDDT: mean 81.95, std 25.48, range [23.19, 98.94]

Secondary structure (DSSP, 8-state):
--------------GGGGGGGGGGS------------GGG-TTS--TT-EE--TTTHHHHSSSSSEEEEEEE-TT-HHHHHHHHHHHHHHHHHHT-HHHHHHEEEEEEETTT-HHHHHHTT--BSSEEEEE-TT-S--EE--S--SHHHHHHHHHHHHHHHHHHHH-/-------------GGGGGGGGGGGG------------GGG-TTS--TT-EE--TTTHHHHSSSSSEEEEEEE-TT-HHHHHHHHHHHHHHHHHHT-HHHHTTEEEEEEETTT-HHHHHHTT--BSSEEEEEPTT-S--EE--S-SSHHHHHHHHHHHHHHHHHHHH-

Radius of gyration: 38.89 Å; Cα contacts (8 Å, |Δi|>4): 446; chains: 2; bounding box: 191×108×60 Å